Protein AF-0000000066974013 (afdb_homodimer)

Secondary structure (DSSP, 8-state):
-------------------------S-HHHHHHHHHHHHHHT---HHHHHHHHHHHHHHHHHHHHHHHHHHHHHHHHHHHHHHHHHHHHHHHHHHHHHHHHHHHHHHHHHHHHHHHHHHHHHHHHHHHHHHHHHT----------------------------/---------------------S---S-HHHHHHHHHHHHHHT---HHHHHHHHHHHHHHHHHHHHHHHHHHHHHHHHHHHHHHHHHHHHHHHHHHHHHHHHHHHHHHHHHHHHHHHHHHHHHHHHHHHHHHHHHT------------------------PPP-

Solvent-accessible surface area (backbone atoms only — not comparable to full-atom values): 19686 Å² total; per-residue (Å²): 144,82,84,74,72,73,71,72,76,71,78,74,75,68,68,77,74,68,71,62,69,74,74,59,59,76,49,75,48,52,52,50,52,52,49,52,50,51,49,62,63,67,71,56,57,70,67,54,42,52,51,50,44,54,53,50,42,54,53,47,50,55,50,40,51,51,44,53,52,47,50,52,53,52,50,52,51,48,52,52,46,52,51,52,48,52,52,50,52,49,52,51,50,51,54,49,49,54,48,50,52,50,44,52,44,39,50,53,42,49,52,53,40,51,50,51,53,49,52,51,53,54,51,56,55,56,55,60,59,52,58,62,62,66,66,61,64,73,72,78,79,77,79,78,76,78,77,77,73,77,79,75,80,75,78,75,78,78,82,83,90,84,137,142,83,83,77,71,75,73,70,75,74,76,76,70,70,77,81,72,68,73,63,67,76,75,59,60,75,48,75,48,52,50,50,52,52,51,50,50,51,48,62,63,69,71,57,57,71,66,56,41,52,51,50,43,53,52,50,41,55,53,47,51,53,49,39,51,52,46,53,52,48,51,51,51,52,49,52,53,48,53,52,48,51,52,52,48,52,52,51,52,48,52,51,50,50,53,51,50,53,48,48,51,51,44,52,44,38,51,54,40,48,52,52,41,51,52,52,54,49,52,50,53,54,52,56,55,55,56,60,59,52,58,64,59,65,67,59,63,72,74,76,79,77,78,78,74,76,76,78,72,76,80,77,71,85,70,84,66,85,74,83,81,74,134

Sequence (326 aa):
DDDDEDGVKRARGAASAAGGGDDEGPSAVQQLQSELAAAVAGGGDPQQVRQWVRRRTVEVEEQQVAHEVRAYHLERQRLKWERFRANKERDMERARLRNDRLRIDGRRMLLLLRQKDLDFDIAEANSSSVDHLTSSAPPPLAALQQQQQPLGSSPSTAGGHPNDDDDEDGVKRARGAASAAGGGDDEGPSAVQQLQSELAAAVAGGGDPQQVRQWVRRRTVEVEEQQVAHEVRAYHLERQRLKWERFRANKERDMERARLRNDRLRIDGRRMLLLLRQKDLDFDIAEANSSSVDHLTSSAPPPLAALQQQQQPLGSSPSTAGGHPN

Radius of gyration: 59.63 Å; Cα contacts (8 Å, |Δi|>4): 99; chains: 2; bounding box: 77×247×135 Å

Structure (mmCIF, N/CA/C/O backbone):
data_AF-0000000066974013-model_v1
#
loop_
_entity.id
_entity.type
_entity.pdbx_description
1 polymer 'Os01g0318400 protein'
#
loop_
_atom_site.group_PDB
_atom_site.id
_atom_site.type_symbol
_atom_site.label_atom_id
_atom_site.label_alt_id
_atom_site.label_comp_id
_atom_site.label_asym_id
_atom_site.label_entity_id
_atom_site.label_seq_id
_atom_site.pdbx_PDB_ins_code
_atom_site.Cartn_x
_atom_site.Cartn_y
_atom_site.Cartn_z
_atom_site.occupancy
_atom_site.B_iso_or_equiv
_atom_site.auth_seq_id
_atom_site.auth_comp_id
_atom_site.auth_asym_id
_atom_site.auth_atom_id
_atom_site.pdbx_PDB_model_num
ATOM 1 N N . ASP A 1 1 ? 5.121 -11.906 -31.438 1 25.92 1 ASP A N 1
ATOM 2 C CA . ASP A 1 1 ? 4.207 -11.289 -30.484 1 25.92 1 ASP A CA 1
ATOM 3 C C . ASP A 1 1 ? 4.965 -10.461 -29.453 1 25.92 1 ASP A C 1
ATOM 5 O O . ASP A 1 1 ? 5.656 -11.016 -28.594 1 25.92 1 ASP A O 1
ATOM 9 N N . ASP A 1 2 ? 5.562 -9.188 -29.766 1 30.84 2 ASP A N 1
ATOM 10 C CA . ASP A 1 2 ? 6.461 -8.047 -29.656 1 30.84 2 ASP A CA 1
ATOM 11 C C . ASP A 1 2 ? 6.109 -7.191 -28.438 1 30.84 2 ASP A C 1
ATOM 13 O O . ASP A 1 2 ? 4.945 -6.844 -28.234 1 30.84 2 ASP A O 1
ATOM 17 N N . ASP A 1 3 ? 6.898 -7.312 -27.344 1 31.69 3 ASP A N 1
ATOM 18 C CA . ASP A 1 3 ? 7.137 -6.734 -26.031 1 31.69 3 ASP A CA 1
ATOM 19 C C . ASP A 1 3 ? 7.098 -5.211 -26.078 1 31.69 3 ASP A C 1
ATOM 21 O O . ASP A 1 3 ? 8.133 -4.562 -26.234 1 31.69 3 ASP A O 1
ATOM 25 N N . ASP A 1 4 ? 6.176 -4.648 -26.875 1 32.91 4 ASP A N 1
ATOM 26 C CA . ASP A 1 4 ? 6.121 -3.191 -26.922 1 32.91 4 ASP A CA 1
ATOM 27 C C . ASP A 1 4 ? 5.801 -2.607 -25.547 1 32.91 4 ASP A C 1
ATOM 29 O O . ASP A 1 4 ? 4.641 -2.584 -25.141 1 32.91 4 ASP A O 1
ATOM 33 N N . GLU A 1 5 ? 6.605 -2.996 -24.562 1 34 5 GLU A N 1
ATOM 34 C CA . GLU A 1 5 ? 6.598 -2.352 -23.25 1 34 5 GLU A CA 1
ATOM 35 C C . GLU A 1 5 ? 6.59 -0.831 -23.391 1 34 5 GLU A C 1
ATOM 37 O O . GLU A 1 5 ? 7.57 -0.237 -23.844 1 34 5 GLU A O 1
ATOM 42 N N . ASP A 1 6 ? 5.52 -0.366 -23.953 1 34.34 6 ASP A N 1
ATOM 43 C CA . ASP A 1 6 ? 5.285 1.074 -23.906 1 34.34 6 ASP A CA 1
ATOM 44 C C . ASP A 1 6 ? 5.559 1.629 -22.516 1 34.34 6 ASP A C 1
ATOM 46 O O . ASP A 1 6 ? 4.945 1.189 -21.531 1 34.34 6 ASP A O 1
ATOM 50 N N . GLY A 1 7 ? 6.832 1.83 -22.234 1 33.53 7 GLY A N 1
ATOM 51 C CA . GLY A 1 7 ? 7.348 2.625 -21.125 1 33.53 7 GLY A CA 1
ATOM 52 C C . GLY A 1 7 ? 6.555 3.895 -20.875 1 33.53 7 GLY A C 1
ATOM 53 O O . GLY A 1 7 ? 6.68 4.863 -21.625 1 33.53 7 GLY A O 1
ATOM 54 N N . VAL A 1 8 ? 5.258 3.752 -20.672 1 36.41 8 VAL A N 1
ATOM 55 C CA . VAL A 1 8 ? 4.582 4.973 -20.234 1 36.41 8 VAL A CA 1
ATOM 56 C C . VAL A 1 8 ? 5.449 5.711 -19.219 1 36.41 8 VAL A C 1
ATOM 58 O O . VAL A 1 8 ? 6.051 5.09 -18.344 1 36.41 8 VAL A O 1
ATOM 61 N N . LYS A 1 9 ? 6.281 6.66 -19.75 1 36.72 9 LYS A N 1
ATOM 62 C CA . LYS A 1 9 ? 6.926 7.73 -18.984 1 36.72 9 LYS A CA 1
ATOM 63 C C . LYS A 1 9 ? 6 8.266 -17.891 1 36.72 9 LYS A C 1
ATOM 65 O O . LYS A 1 9 ? 4.949 8.836 -18.188 1 36.72 9 LYS A O 1
ATOM 70 N N . ARG A 1 10 ? 5.742 7.449 -16.922 1 35.81 10 ARG A N 1
ATOM 71 C CA . ARG A 1 10 ? 5.121 8.047 -15.742 1 35.81 10 ARG A CA 1
ATOM 72 C C . ARG A 1 10 ? 5.73 9.414 -15.438 1 35.81 10 ARG A C 1
ATOM 74 O O . ARG A 1 10 ? 6.941 9.602 -15.562 1 35.81 10 ARG A O 1
ATOM 81 N N . ALA A 1 11 ? 5.09 10.453 -15.68 1 34.25 11 ALA A N 1
ATOM 82 C CA . ALA A 1 11 ? 5.281 11.836 -15.242 1 34.25 11 ALA A CA 1
ATOM 83 C C . ALA A 1 11 ? 5.777 11.891 -13.797 1 34.25 11 ALA A C 1
ATOM 85 O O . ALA A 1 11 ? 5.195 11.258 -12.914 1 34.25 11 ALA A O 1
ATOM 86 N N . ARG A 1 12 ? 7.102 11.906 -13.57 1 36.53 12 ARG A N 1
ATOM 87 C CA . ARG A 1 12 ? 7.82 12.352 -12.383 1 36.53 12 ARG A CA 1
ATOM 88 C C . ARG A 1 12 ? 7.117 13.539 -11.727 1 36.53 12 ARG A C 1
ATOM 90 O O . ARG A 1 12 ? 7.254 14.672 -12.172 1 36.53 12 ARG A O 1
ATOM 97 N N . GLY A 1 13 ? 5.914 13.531 -11.578 1 33.78 13 GLY A N 1
ATOM 98 C CA . GLY A 1 13 ? 5.645 14.625 -10.656 1 33.78 13 GLY A CA 1
ATOM 99 C C . GLY A 1 13 ? 6.512 14.586 -9.414 1 33.78 13 GLY A C 1
ATOM 100 O O . GLY A 1 13 ? 6.27 13.789 -8.508 1 33.78 13 GLY A O 1
ATOM 101 N N . ALA A 1 14 ? 7.797 14.461 -9.555 1 33.56 14 ALA A N 1
ATOM 102 C CA . ALA A 1 14 ? 8.797 14.711 -8.523 1 33.56 14 ALA A CA 1
ATOM 103 C C . ALA A 1 14 ? 8.359 15.844 -7.594 1 33.56 14 ALA A C 1
ATOM 105 O O . ALA A 1 14 ? 8.359 17.016 -7.992 1 33.56 14 ALA A O 1
ATOM 106 N N . ALA A 1 15 ? 7.363 15.695 -6.887 1 35.5 15 ALA A N 1
ATOM 107 C CA . ALA A 1 15 ? 7.285 16.578 -5.723 1 35.5 15 ALA A CA 1
ATOM 108 C C . ALA A 1 15 ? 8.641 16.703 -5.035 1 35.5 15 ALA A C 1
ATOM 110 O O . ALA A 1 15 ? 9.414 15.734 -4.996 1 35.5 15 ALA A O 1
ATOM 111 N N . SER A 1 16 ? 9.297 17.797 -5.059 1 34.91 16 SER A N 1
ATOM 112 C CA . SER A 1 16 ? 10.438 18.297 -4.297 1 34.91 16 SER A CA 1
ATOM 113 C C . SER A 1 16 ? 10.5 17.656 -2.916 1 34.91 16 SER A C 1
ATOM 115 O O . SER A 1 16 ? 9.547 17.734 -2.145 1 34.91 16 SER A O 1
ATOM 117 N N . ALA A 1 17 ? 10.93 16.453 -2.818 1 38.41 17 ALA A N 1
ATOM 118 C CA . ALA A 1 17 ? 11.477 16.078 -1.515 1 38.41 17 ALA A CA 1
ATOM 119 C C . ALA A 1 17 ? 12.18 17.25 -0.857 1 38.41 17 ALA A C 1
ATOM 121 O O . ALA A 1 17 ? 13.352 17.531 -1.143 1 38.41 17 ALA A O 1
ATOM 122 N N . ALA A 1 18 ? 11.711 18.406 -0.75 1 37.5 18 ALA A N 1
ATOM 123 C CA . ALA A 1 18 ? 12.336 19.328 0.19 1 37.5 18 ALA A CA 1
ATOM 124 C C . ALA A 1 18 ? 12.828 18.594 1.434 1 37.5 18 ALA A C 1
ATOM 126 O O . ALA A 1 18 ? 12.031 18.094 2.229 1 37.5 18 ALA A O 1
ATOM 127 N N . GLY A 1 19 ? 13.602 17.578 1.259 1 42.56 19 GLY A N 1
ATOM 128 C CA . GLY A 1 19 ? 14.422 17.312 2.428 1 42.56 19 GLY A CA 1
ATOM 129 C C . GLY A 1 19 ? 14.711 18.562 3.244 1 42.56 19 GLY A C 1
ATOM 130 O O . GLY A 1 19 ? 15.742 19.203 3.051 1 42.56 19 GLY A O 1
ATOM 131 N N . GLY A 1 20 ? 13.914 19.438 3.281 1 38.94 20 GLY A N 1
ATOM 132 C CA . GLY A 1 20 ? 14.148 20.672 4.016 1 38.94 20 GLY A CA 1
ATOM 133 C C . GLY A 1 20 ? 14.844 20.453 5.344 1 38.94 20 GLY A C 1
ATOM 134 O O . GLY A 1 20 ? 14.359 19.703 6.191 1 38.94 20 GLY A O 1
ATOM 135 N N . GLY A 1 21 ? 16.125 20.094 5.395 1 42.16 21 GLY A N 1
ATOM 136 C CA . GLY A 1 21 ? 16.844 20.656 6.527 1 42.16 21 GLY A CA 1
ATOM 137 C C . GLY A 1 21 ? 16.125 21.859 7.137 1 42.16 21 GLY A C 1
ATOM 138 O O . GLY A 1 21 ? 15.672 22.75 6.418 1 42.16 21 GLY A O 1
ATOM 139 N N . ASP A 1 22 ? 15.375 21.75 8.109 1 43.88 22 ASP A N 1
ATOM 140 C CA . ASP A 1 22 ? 14.828 22.766 9.008 1 43.88 22 ASP A CA 1
ATOM 141 C C . ASP A 1 22 ? 15.805 23.922 9.188 1 43.88 22 ASP A C 1
ATOM 143 O O . ASP A 1 22 ? 16.562 23.953 10.148 1 43.88 22 ASP A O 1
ATOM 147 N N . ASP A 1 23 ? 16.656 24.031 8.422 1 48.28 23 ASP A N 1
ATOM 148 C CA . ASP A 1 23 ? 17.203 25.375 8.57 1 48.28 23 ASP A CA 1
ATOM 149 C C . ASP A 1 23 ? 16.078 26.406 8.688 1 48.28 23 ASP A C 1
ATOM 151 O O . ASP A 1 23 ? 15.727 27.062 7.703 1 48.28 23 ASP A O 1
ATOM 155 N N . GLU A 1 24 ? 14.938 25.922 9.133 1 53.75 24 GLU A N 1
ATOM 156 C CA . GLU A 1 24 ? 13.617 26.547 9.156 1 53.75 24 GLU A CA 1
ATOM 157 C C . GLU A 1 24 ? 13.695 27.984 9.688 1 53.75 24 GLU A C 1
ATOM 159 O O . GLU A 1 24 ? 14.258 28.219 10.758 1 53.75 24 GLU A O 1
ATOM 164 N N . GLY A 1 25 ? 14.039 28.875 8.867 1 59.84 25 GLY A N 1
ATOM 165 C CA . GLY A 1 25 ? 13.828 30.234 9.305 1 59.84 25 GLY A CA 1
ATOM 166 C C . GLY A 1 25 ? 12.984 30.344 10.562 1 59.84 25 GLY A C 1
ATOM 167 O O . GLY A 1 25 ? 12.578 29.328 11.125 1 59.84 25 GLY A O 1
ATOM 168 N N . PRO A 1 26 ? 12.977 31.516 11.141 1 69.25 26 PRO A N 1
ATOM 169 C CA . PRO A 1 26 ? 12.188 31.641 12.367 1 69.25 26 PRO A CA 1
ATOM 170 C C . PRO A 1 26 ? 10.812 30.984 12.25 1 69.25 26 PRO A C 1
ATOM 172 O O . PRO A 1 26 ? 10.211 30.984 11.172 1 69.25 26 PRO A O 1
ATOM 175 N N . SER A 1 27 ? 10.562 30.125 13.133 1 86.5 27 SER A N 1
ATOM 176 C CA . SER A 1 27 ? 9.227 29.531 13.219 1 86.5 27 SER A CA 1
ATOM 177 C C . SER A 1 27 ? 8.148 30.609 13.094 1 86.5 27 SER A C 1
ATOM 179 O O . SER A 1 27 ? 8.406 31.797 13.289 1 86.5 27 SER A O 1
ATOM 181 N N . ALA A 1 28 ? 7.09 30.25 12.445 1 91.38 28 ALA A N 1
ATOM 182 C CA . ALA A 1 28 ? 5.938 31.141 12.344 1 91.38 28 ALA A CA 1
ATOM 183 C C . ALA A 1 28 ? 5.672 31.844 13.672 1 91.38 28 ALA A C 1
ATOM 185 O O . ALA A 1 28 ? 5.312 33.031 13.695 1 91.38 28 ALA A O 1
ATOM 186 N N . VAL A 1 29 ? 6.027 31.219 14.758 1 94.75 29 VAL A N 1
ATOM 187 C CA . VAL A 1 29 ? 5.812 31.781 16.078 1 94.75 29 VAL A CA 1
ATOM 188 C C . VAL A 1 29 ? 6.836 32.875 16.344 1 94.75 29 VAL A C 1
ATOM 190 O O . VAL A 1 29 ? 6.492 33.969 16.859 1 94.75 29 VAL A O 1
ATOM 193 N N . GLN A 1 30 ? 8.039 32.656 15.953 1 94.44 30 GLN A N 1
ATOM 194 C CA . GLN A 1 30 ? 9.078 33.656 16.125 1 94.44 30 GLN A CA 1
ATOM 195 C C . GLN A 1 30 ? 8.789 34.906 15.297 1 94.44 30 GLN A C 1
ATOM 197 O O . GLN A 1 30 ? 9.016 36.031 15.758 1 94.44 30 GLN A O 1
ATOM 202 N N . GLN A 1 31 ? 8.336 34.688 14.164 1 94.69 31 GLN A N 1
ATOM 203 C CA . GLN A 1 31 ? 7.969 35.812 13.297 1 94.69 31 GLN A CA 1
ATOM 204 C C . GLN A 1 31 ? 6.848 36.656 13.93 1 94.69 31 GLN A C 1
ATOM 206 O O . GLN A 1 31 ? 6.906 37.875 13.922 1 94.69 31 GLN A O 1
ATOM 211 N N . LEU A 1 32 ? 5.848 36 14.5 1 96.56 32 LEU A N 1
ATOM 212 C CA . LEU A 1 32 ? 4.754 36.688 15.156 1 96.56 32 LEU A CA 1
ATOM 213 C C . LEU A 1 32 ? 5.258 37.5 16.359 1 96.56 32 LEU A C 1
ATOM 215 O O . LEU A 1 32 ? 4.848 38.625 16.562 1 96.56 32 LEU A O 1
ATOM 219 N N . GLN A 1 33 ? 6.16 36.906 17.047 1 94.75 33 GLN A N 1
ATOM 220 C CA . GLN A 1 33 ? 6.711 37.594 18.203 1 94.75 33 GLN A CA 1
ATOM 221 C C . G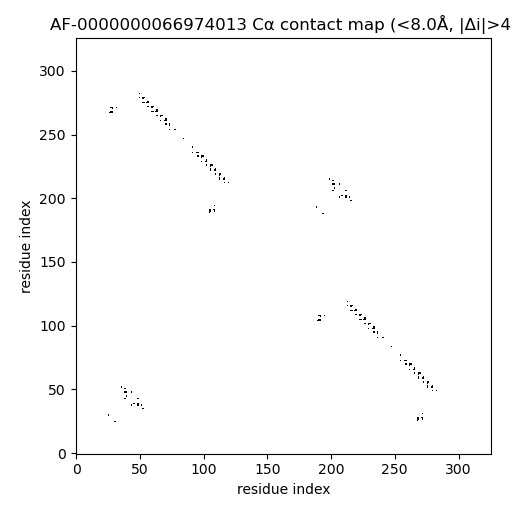LN A 1 33 ? 7.457 38.875 17.781 1 94.75 33 GLN A C 1
ATOM 223 O O . 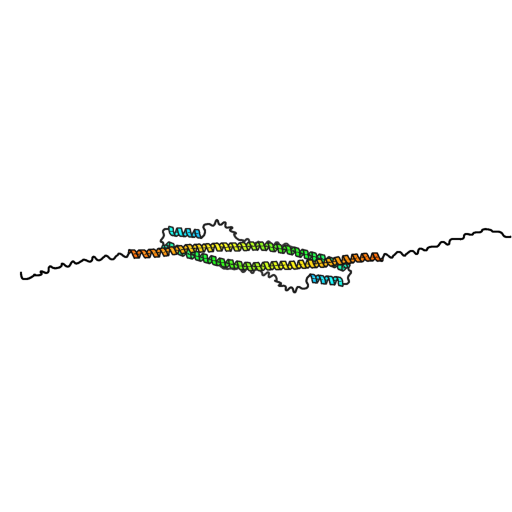GLN A 1 33 ? 7.344 39.906 18.438 1 94.75 33 GLN A O 1
ATOM 228 N N . SER A 1 34 ? 8.125 38.781 16.688 1 94.75 34 SER A N 1
ATOM 229 C CA . SER A 1 34 ? 8.852 39.938 16.172 1 94.75 34 SER A CA 1
ATOM 230 C C . SER A 1 34 ? 7.891 41.031 15.695 1 94.75 34 SER A C 1
ATOM 232 O O . SER A 1 34 ? 8.125 42.219 15.93 1 94.75 34 SER A O 1
ATOM 234 N N . GLU A 1 35 ? 6.84 40.594 15.102 1 93.62 35 GLU A N 1
ATOM 235 C CA . GLU A 1 35 ? 5.828 41.562 14.641 1 93.62 35 GLU A CA 1
ATOM 236 C C . GLU A 1 35 ? 5.152 42.25 15.812 1 93.62 35 GLU A C 1
ATOM 238 O O . GLU A 1 35 ? 4.902 43.469 15.758 1 93.62 35 GLU A O 1
ATOM 243 N N . LEU A 1 36 ? 4.859 41.469 16.828 1 93.19 36 LEU A N 1
ATOM 244 C CA . LEU A 1 36 ? 4.246 42.031 18.031 1 93.19 36 LEU A CA 1
ATOM 245 C C . LEU A 1 36 ? 5.172 43.031 18.688 1 93.19 36 LEU A C 1
ATOM 247 O O . LEU A 1 36 ? 4.734 44.125 19.078 1 93.19 36 LEU A O 1
ATOM 251 N N . ALA A 1 37 ? 6.461 42.719 18.734 1 92.12 37 ALA A N 1
ATOM 252 C CA . ALA A 1 37 ? 7.449 43.625 19.328 1 92.12 37 ALA A CA 1
ATOM 253 C C . ALA A 1 37 ? 7.547 44.938 18.531 1 92.12 37 ALA A C 1
ATOM 255 O O . ALA A 1 37 ? 7.641 46 19.125 1 92.12 37 ALA A O 1
ATOM 256 N N . ALA A 1 38 ? 7.422 44.812 17.219 1 92.25 38 ALA A N 1
ATOM 257 C CA . ALA A 1 38 ? 7.484 45.969 16.359 1 92.25 38 ALA A CA 1
ATOM 258 C C . ALA A 1 38 ? 6.234 46.844 16.516 1 92.25 38 ALA A C 1
ATOM 260 O O . ALA A 1 38 ? 6.316 48.062 16.484 1 92.25 38 ALA A O 1
ATOM 261 N N . ALA A 1 39 ? 5.082 46.188 16.75 1 89.44 39 ALA A N 1
ATOM 262 C CA . ALA A 1 39 ? 3.828 46.906 16.938 1 89.44 39 ALA A CA 1
ATOM 263 C C . ALA A 1 39 ? 3.828 47.719 18.234 1 89.44 39 ALA A C 1
ATOM 265 O O . ALA A 1 39 ? 3.312 48.812 18.297 1 89.44 39 ALA A O 1
ATOM 266 N N . VAL A 1 40 ? 4.492 47.125 19.219 1 85.81 40 VAL A N 1
ATOM 267 C CA . VAL A 1 40 ? 4.535 47.75 20.531 1 85.81 40 VAL A CA 1
ATOM 268 C C . VAL A 1 40 ? 5.574 48.844 20.547 1 85.81 40 VAL A C 1
ATOM 270 O O . VAL A 1 40 ? 5.344 49.906 21.141 1 85.81 40 VAL A O 1
ATOM 273 N N . ALA A 1 41 ? 6.684 48.625 19.844 1 84.75 41 ALA A N 1
ATOM 274 C CA . ALA A 1 41 ? 7.785 49.594 19.859 1 84.75 41 ALA A CA 1
ATOM 275 C C . ALA A 1 41 ? 7.434 50.844 19.062 1 84.75 41 ALA A C 1
ATOM 277 O O . ALA A 1 41 ? 7.977 51.938 19.328 1 84.75 41 ALA A O 1
ATOM 278 N N . GLY A 1 42 ? 6.781 50.812 18.078 1 74.19 42 GLY A N 1
ATOM 279 C CA . GLY A 1 42 ? 6.492 51.938 17.219 1 74.19 42 GLY A CA 1
ATOM 280 C C . GLY A 1 42 ? 5.73 53.062 17.922 1 74.19 42 GLY A C 1
ATOM 281 O O . GLY A 1 42 ? 5.441 54.094 17.328 1 74.19 42 GLY A O 1
ATOM 282 N N . GLY A 1 43 ? 5.703 53.188 19.266 1 64.94 43 GLY A N 1
ATOM 283 C CA . GLY A 1 43 ? 5.199 54.281 20.047 1 64.94 43 GLY A CA 1
ATOM 284 C C . GLY A 1 43 ? 3.721 54.562 19.828 1 64.94 43 GLY A C 1
ATOM 285 O O . GLY A 1 43 ? 3.24 55.656 20.062 1 64.94 43 GLY A O 1
ATOM 286 N N . GLY A 1 44 ? 3.148 53.688 19.141 1 66.06 44 GLY A N 1
ATOM 287 C CA . GLY A 1 44 ? 1.793 54.062 18.797 1 66.06 44 GLY A CA 1
ATOM 288 C C . GLY A 1 44 ? 0.816 53.938 19.938 1 66.06 44 GLY A C 1
ATOM 289 O O . GLY A 1 44 ? 1.176 53.469 21.016 1 66.06 44 GLY A O 1
ATOM 290 N N . ASP A 1 45 ? -0.303 54.5 19.875 1 81.19 45 ASP A N 1
ATOM 291 C CA . ASP A 1 45 ? -1.486 54.438 20.719 1 81.19 45 ASP A CA 1
ATOM 292 C C . ASP A 1 45 ? -1.827 53 21.078 1 81.19 45 ASP A C 1
ATOM 294 O O . ASP A 1 45 ? -1.844 52.125 20.219 1 81.19 45 ASP A O 1
ATOM 298 N N . PRO A 1 46 ? -1.834 52.656 22.422 1 84.12 46 PRO A N 1
ATOM 299 C CA . PRO A 1 46 ? -2.205 51.312 22.859 1 84.12 46 PRO A CA 1
ATOM 300 C C . PRO A 1 46 ? -3.42 50.75 22.125 1 84.12 46 PRO A C 1
ATOM 302 O O . PRO A 1 46 ? -3.535 49.531 21.922 1 84.12 46 PRO A O 1
ATOM 305 N N . GLN A 1 47 ? -4.254 51.656 21.75 1 88.06 47 GLN A N 1
ATOM 306 C CA . GLN A 1 47 ? -5.461 51.219 21.062 1 88.06 47 GLN A CA 1
ATOM 307 C C . GLN A 1 47 ? -5.129 50.688 19.672 1 88.06 47 GLN A C 1
ATOM 309 O O . GLN A 1 47 ? -5.766 49.75 19.188 1 88.06 47 GLN A O 1
ATOM 314 N N . GLN A 1 48 ? -4.062 51.219 19.109 1 90.75 48 GLN A N 1
ATOM 315 C CA . GLN A 1 48 ? -3.646 50.781 17.781 1 90.75 48 GLN A CA 1
ATOM 316 C C . GLN A 1 48 ? -3.027 49.375 17.828 1 90.75 48 GLN A C 1
ATOM 318 O O . GLN A 1 48 ? -3.262 48.562 16.953 1 90.75 48 GLN A O 1
ATOM 323 N N . VAL A 1 49 ? -2.23 49.125 18.906 1 92.56 49 VAL A N 1
ATOM 324 C CA . VAL A 1 49 ? -1.6 47.812 19.062 1 92.56 49 VAL A CA 1
ATOM 325 C C . VAL A 1 49 ? -2.666 46.75 19.312 1 92.56 49 VAL A C 1
ATOM 327 O O . VAL A 1 49 ? -2.592 45.656 18.766 1 92.56 49 VAL A O 1
ATOM 330 N N . ARG A 1 50 ? -3.66 47.156 20.125 1 93.25 50 ARG A N 1
ATOM 331 C CA . ARG A 1 50 ? -4.75 46.219 20.406 1 93.25 50 ARG A CA 1
ATOM 332 C C . ARG A 1 50 ? -5.504 45.844 19.125 1 93.25 50 ARG A C 1
ATOM 334 O O . ARG A 1 50 ? -5.863 44.688 18.922 1 93.25 50 ARG A O 1
ATOM 341 N N . GLN A 1 51 ? -5.762 46.906 18.297 1 93 51 GLN A N 1
ATOM 342 C CA . GLN A 1 51 ? -6.438 46.656 17.031 1 93 51 GLN A CA 1
ATOM 343 C C . GLN A 1 51 ? -5.617 45.719 16.141 1 93 51 GLN A C 1
ATOM 345 O O . GLN A 1 51 ? -6.168 44.844 15.477 1 93 51 GLN A O 1
ATOM 350 N N . TRP A 1 52 ? -4.285 45.875 16.062 1 95.25 52 TRP A N 1
ATOM 351 C CA . TRP A 1 52 ? -3.396 45 15.297 1 95.25 52 TRP A CA 1
ATOM 352 C C . TRP A 1 52 ? -3.469 43.562 15.812 1 95.25 52 TRP A C 1
ATOM 354 O O . TRP A 1 52 ? -3.57 42.625 15.023 1 95.25 52 TRP A O 1
ATOM 364 N N . VAL A 1 53 ? -3.51 43.375 17.188 1 96.38 53 VAL A N 1
ATOM 365 C CA . VAL A 1 53 ? -3.564 42.062 17.797 1 96.38 53 VAL A CA 1
ATOM 366 C C . VAL A 1 53 ? -4.855 41.344 17.391 1 96.38 53 VAL A C 1
ATOM 368 O O . VAL A 1 53 ? -4.84 40.188 17.016 1 96.38 53 VAL A O 1
ATOM 371 N N . ARG A 1 54 ? -5.918 42.094 17.406 1 96.44 54 ARG A N 1
ATOM 372 C CA . ARG A 1 54 ? -7.207 41.469 17.094 1 96.44 54 ARG A CA 1
ATOM 373 C C . ARG A 1 54 ? -7.273 41.094 15.609 1 96.44 54 ARG A C 1
ATOM 375 O O . ARG A 1 54 ? -7.805 40.031 15.258 1 96.44 54 ARG A O 1
ATOM 382 N N . ARG A 1 55 ? -6.719 41.969 14.773 1 96.75 55 ARG A N 1
ATOM 383 C CA . ARG A 1 55 ? -6.684 41.656 13.352 1 96.75 55 ARG A CA 1
ATOM 384 C C . ARG A 1 55 ? -5.816 40.438 13.07 1 96.75 55 ARG A C 1
ATOM 386 O O . ARG A 1 55 ? -6.203 39.562 12.297 1 96.75 55 ARG A O 1
ATOM 393 N N . ARG A 1 56 ? -4.668 40.406 13.703 1 97.25 56 ARG A N 1
ATOM 394 C CA . ARG A 1 56 ? -3.754 39.281 13.523 1 97.25 56 ARG A CA 1
ATOM 395 C C . ARG A 1 56 ? -4.371 37.969 14.031 1 97.25 56 ARG A C 1
ATOM 397 O O . ARG A 1 56 ? -4.16 36.906 13.445 1 97.25 56 ARG A O 1
ATOM 404 N N . THR A 1 57 ? -5.156 38.062 15.148 1 98.19 57 THR A N 1
ATOM 405 C CA . THR A 1 57 ? -5.828 36.875 15.695 1 98.19 57 THR A CA 1
ATOM 406 C C . THR A 1 57 ? -6.785 36.281 14.672 1 98.19 57 THR A C 1
ATOM 408 O O . THR A 1 57 ? -6.805 35.062 14.469 1 98.19 57 THR A O 1
ATOM 411 N N . VAL A 1 58 ? -7.566 37.156 14.031 1 98.19 58 VAL A N 1
ATOM 412 C CA . VAL A 1 58 ? -8.531 36.688 13.039 1 98.19 58 VAL A CA 1
ATOM 413 C C . VAL A 1 58 ? -7.797 36 11.883 1 98.19 58 VAL A C 1
ATOM 415 O O . VAL A 1 58 ? -8.219 34.969 11.406 1 98.19 58 VAL A O 1
ATOM 418 N N . GLU A 1 59 ? -6.633 36.562 11.445 1 97.62 59 GLU A N 1
ATOM 419 C CA . GLU A 1 59 ? -5.848 36.031 10.344 1 97.62 59 GLU A CA 1
ATOM 420 C C . GLU A 1 59 ? -5.293 34.656 10.695 1 97.62 59 GLU A C 1
ATOM 422 O O . GLU A 1 59 ? -5.359 33.719 9.891 1 97.62 59 GLU A O 1
ATOM 427 N N . VAL A 1 60 ? -4.812 34.531 11.906 1 98.19 60 VAL A N 1
ATOM 428 C CA . VAL A 1 60 ? -4.242 33.25 12.344 1 98.19 60 VAL A CA 1
ATOM 429 C C . VAL A 1 60 ? -5.352 32.219 12.508 1 98.19 60 VAL A C 1
ATOM 431 O O . VAL A 1 60 ? -5.168 31.047 12.188 1 98.19 60 VAL A O 1
ATOM 434 N N . GLU A 1 61 ? -6.512 32.625 13.023 1 98.31 61 GLU A N 1
ATOM 435 C CA . GLU A 1 61 ? -7.652 31.734 13.125 1 98.31 61 GLU A CA 1
ATOM 436 C C . GLU A 1 61 ? -8.07 31.203 11.758 1 98.31 61 GLU A C 1
ATOM 438 O O . GLU A 1 61 ? -8.375 30.031 11.602 1 98.31 61 GLU A O 1
ATOM 443 N N . GLU A 1 62 ? -8.117 32.125 10.766 1 98.44 62 GLU A N 1
ATOM 444 C CA . GLU A 1 62 ? -8.445 31.703 9.406 1 98.44 62 GLU A CA 1
ATOM 445 C C . GLU A 1 62 ? -7.457 30.672 8.883 1 98.44 62 GLU A C 1
ATOM 447 O O . GLU A 1 62 ? -7.852 29.672 8.258 1 98.44 62 GLU A O 1
ATOM 452 N N . GLN A 1 63 ? -6.176 30.844 9.156 1 97.56 63 GLN A N 1
ATOM 453 C CA . GLN A 1 63 ? -5.148 29.891 8.75 1 97.56 63 GLN A CA 1
ATOM 454 C C . GLN A 1 63 ? -5.328 28.562 9.453 1 97.56 63 GLN A C 1
ATOM 456 O O . GLN A 1 63 ? -5.172 27.5 8.844 1 97.56 63 GLN A O 1
ATOM 461 N N . GLN A 1 64 ? -5.641 28.703 10.734 1 97.81 64 GLN A N 1
ATOM 462 C CA . GLN A 1 64 ? -5.855 27.484 11.508 1 97.81 64 GLN A CA 1
ATOM 463 C C . GLN A 1 64 ? -6.988 26.641 10.914 1 97.81 64 GLN A C 1
ATOM 465 O O . GLN A 1 64 ? -6.875 25.422 10.805 1 97.81 64 GLN A O 1
ATOM 470 N N . VAL A 1 65 ? -8.086 27.25 10.516 1 98.38 65 VAL A N 1
ATOM 471 C CA . VAL A 1 65 ? -9.211 26.547 9.898 1 98.38 65 VAL A CA 1
ATOM 472 C C . VAL A 1 65 ? -8.766 25.922 8.578 1 98.38 65 VAL A C 1
ATOM 474 O O . VAL A 1 65 ? -9.133 24.781 8.266 1 98.38 65 VAL A O 1
ATOM 477 N N . ALA A 1 66 ? -7.914 26.641 7.812 1 98.44 66 ALA A N 1
ATOM 478 C CA . ALA A 1 66 ? -7.398 26.109 6.551 1 98.44 66 ALA A CA 1
ATOM 479 C C . ALA A 1 66 ? -6.578 24.844 6.777 1 98.44 66 ALA A C 1
ATOM 481 O O . ALA A 1 66 ? -6.707 23.875 6.031 1 98.44 66 ALA A O 1
ATOM 482 N N . HIS A 1 67 ? -5.801 24.859 7.848 1 98.31 67 HIS A N 1
ATOM 483 C CA . HIS A 1 67 ? -5.008 23.672 8.156 1 98.31 67 HIS A CA 1
ATOM 484 C C . HIS A 1 67 ? -5.895 22.516 8.609 1 98.31 67 HIS A C 1
ATOM 486 O O . HIS A 1 67 ? -5.594 21.344 8.328 1 98.31 67 HIS A O 1
ATOM 492 N N . GLU A 1 68 ? -6.941 22.812 9.344 1 97.69 68 GLU A N 1
ATOM 493 C CA . GLU A 1 68 ? -7.871 21.766 9.758 1 97.69 68 GLU A CA 1
ATOM 494 C C . GLU A 1 68 ? -8.57 21.141 8.547 1 97.69 68 GLU A C 1
ATOM 496 O O . GLU A 1 68 ? -8.758 19.922 8.492 1 97.69 68 GLU A O 1
ATOM 501 N N . VAL A 1 69 ? -8.961 21.984 7.602 1 98.56 69 VAL A N 1
ATOM 502 C CA . VAL A 1 69 ? -9.562 21.484 6.367 1 98.56 69 VAL A CA 1
ATOM 503 C C . VAL A 1 69 ? -8.57 20.609 5.617 1 98.56 69 VAL A C 1
ATOM 505 O O . VAL A 1 69 ? -8.93 19.547 5.113 1 98.56 69 VAL A O 1
ATOM 508 N N . ARG A 1 70 ? -7.352 21.062 5.602 1 98.5 70 ARG A N 1
ATOM 509 C CA . ARG A 1 70 ? -6.305 20.281 4.949 1 98.5 70 ARG A CA 1
ATOM 510 C C . ARG A 1 70 ? -6.117 18.938 5.641 1 98.5 70 ARG A C 1
ATOM 512 O O . ARG A 1 70 ? -5.91 17.906 4.98 1 98.5 70 ARG A O 1
ATOM 519 N N . ALA A 1 71 ? -6.188 18.906 6.949 1 98.5 71 ALA A N 1
ATOM 520 C CA . ALA A 1 71 ? -6.074 17.656 7.695 1 98.5 71 ALA A CA 1
ATOM 521 C C . ALA A 1 71 ? -7.152 16.672 7.273 1 98.5 71 ALA A C 1
ATOM 523 O O . ALA A 1 71 ? -6.879 15.484 7.094 1 98.5 71 ALA A O 1
ATOM 524 N N . TYR A 1 72 ? -8.344 17.203 7.082 1 98.25 72 TYR A N 1
ATOM 525 C CA . TYR A 1 72 ? -9.445 16.344 6.652 1 98.25 72 TYR A CA 1
ATOM 526 C C . TYR A 1 72 ? -9.203 15.812 5.25 1 98.25 72 TYR A C 1
ATOM 528 O O . TYR A 1 72 ? -9.461 14.641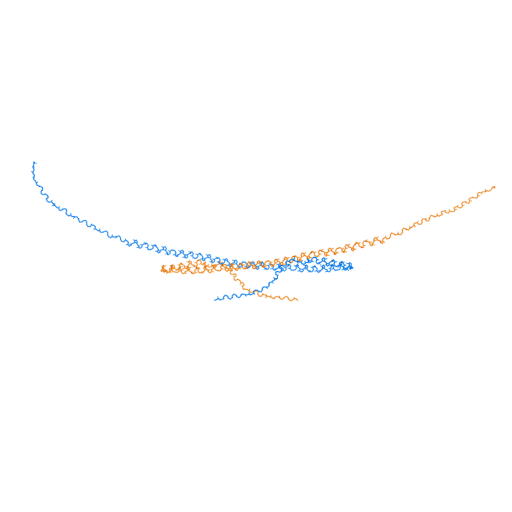 4.973 1 98.25 72 TYR A O 1
ATOM 536 N N . HIS A 1 73 ? -8.695 16.656 4.406 1 98.44 73 HIS A N 1
ATOM 537 C CA . HIS A 1 73 ? -8.398 16.234 3.043 1 98.44 73 HIS A CA 1
ATOM 538 C C . HIS A 1 73 ? -7.336 15.141 3.025 1 98.44 73 HIS A C 1
ATOM 540 O O . HIS A 1 73 ? -7.484 14.141 2.326 1 98.44 73 HIS A O 1
ATOM 546 N N . LEU A 1 74 ? -6.367 15.273 3.799 1 98.5 74 LEU A N 1
ATOM 547 C CA . LEU A 1 74 ? -5.293 14.289 3.871 1 98.5 74 LEU A CA 1
ATOM 548 C C . LEU A 1 74 ? -5.816 12.961 4.402 1 98.5 74 LEU A C 1
ATOM 550 O O . LEU A 1 74 ? -5.414 11.898 3.928 1 98.5 74 LEU A O 1
ATOM 554 N N . GLU A 1 75 ? -6.68 13.078 5.395 1 97.75 75 GLU A N 1
ATOM 555 C CA . GLU A 1 75 ? -7.266 11.859 5.945 1 97.75 75 GLU A CA 1
ATOM 556 C C . GLU A 1 75 ? -8.117 11.141 4.906 1 97.75 75 GLU A C 1
ATOM 558 O O . GLU A 1 75 ? -8.094 9.906 4.812 1 97.75 75 GLU A O 1
ATOM 563 N N . ARG A 1 76 ? -8.844 11.891 4.176 1 98.19 76 ARG A N 1
ATOM 564 C CA . ARG A 1 76 ? -9.641 11.305 3.111 1 98.19 76 ARG A CA 1
ATOM 565 C C . ARG A 1 76 ? -8.758 10.609 2.078 1 98.19 76 ARG A C 1
ATOM 567 O O . ARG A 1 76 ? -9.078 9.508 1.621 1 98.19 76 ARG A O 1
ATOM 574 N N . GLN A 1 77 ? -7.676 11.219 1.702 1 97.75 77 GLN A N 1
ATOM 575 C CA . GLN A 1 77 ? -6.715 10.625 0.778 1 97.75 77 GLN A CA 1
ATOM 576 C C . GLN A 1 77 ? -6.125 9.344 1.35 1 97.75 77 GLN A C 1
ATOM 578 O O . GLN A 1 77 ? -5.961 8.352 0.63 1 97.75 77 GLN A O 1
ATOM 583 N N . ARG A 1 78 ? -5.867 9.398 2.607 1 98.31 78 ARG A N 1
ATOM 584 C CA . ARG A 1 78 ? -5.316 8.227 3.273 1 98.31 78 ARG A CA 1
ATOM 585 C C . ARG A 1 78 ? -6.301 7.059 3.236 1 98.31 78 ARG A C 1
ATOM 587 O O . ARG A 1 78 ? -5.91 5.918 2.979 1 98.31 78 ARG A O 1
ATOM 594 N N . LEU A 1 79 ? -7.531 7.332 3.514 1 98.19 79 LEU A N 1
ATOM 595 C CA . LEU A 1 79 ? -8.547 6.285 3.525 1 98.19 79 LEU A CA 1
ATOM 596 C C . LEU A 1 79 ? -8.734 5.691 2.133 1 98.19 79 LEU A C 1
ATOM 598 O O . LEU A 1 79 ? -8.875 4.477 1.986 1 98.19 79 LEU A O 1
ATOM 602 N N . LYS A 1 80 ? -8.742 6.535 1.174 1 98.38 80 LYS A N 1
ATOM 603 C CA . LYS A 1 80 ? -8.828 6.059 -0.203 1 98.38 80 LYS A CA 1
ATOM 604 C C . LYS A 1 80 ? -7.641 5.168 -0.553 1 98.38 80 LYS A C 1
ATOM 606 O O . LYS A 1 80 ? -7.805 4.129 -1.198 1 98.38 80 LYS A O 1
ATOM 611 N N . TRP A 1 81 ? -6.523 5.672 -0.153 1 98.25 81 TRP A N 1
ATOM 612 C CA . TRP A 1 81 ? -5.293 4.922 -0.388 1 98.25 81 TRP A CA 1
ATOM 613 C C . TRP A 1 81 ? -5.348 3.559 0.293 1 98.25 81 TRP A C 1
ATOM 615 O O . TRP A 1 81 ? -4.969 2.545 -0.299 1 98.25 81 TRP A O 1
ATOM 625 N N . GLU A 1 82 ? -5.812 3.438 1.485 1 98.06 82 GLU A N 1
ATOM 626 C CA . GLU A 1 82 ? -5.914 2.182 2.223 1 98.06 82 GLU A CA 1
ATOM 627 C C . GLU A 1 82 ? -6.812 1.185 1.495 1 98.06 82 GLU A C 1
ATOM 629 O O . GLU A 1 82 ? -6.496 -0.006 1.427 1 98.06 82 GLU A O 1
ATOM 634 N N . ARG A 1 83 ? -7.875 1.694 1.009 1 98.06 83 ARG A N 1
ATOM 635 C CA . ARG A 1 83 ? -8.773 0.834 0.249 1 98.06 83 ARG A CA 1
ATOM 636 C C . ARG A 1 83 ? -8.109 0.33 -1.025 1 98.06 83 ARG A C 1
ATOM 638 O O . ARG A 1 83 ? -8.172 -0.862 -1.334 1 98.06 83 ARG A O 1
ATOM 645 N N . PHE A 1 84 ? -7.527 1.247 -1.771 1 97.94 84 PHE A N 1
ATOM 646 C CA . PHE A 1 84 ? -6.816 0.887 -2.992 1 97.94 84 PHE A CA 1
ATOM 647 C C . PHE A 1 84 ? -5.734 -0.144 -2.703 1 97.94 84 PHE A C 1
ATOM 649 O O . PHE A 1 84 ? -5.645 -1.167 -3.385 1 97.94 84 PHE A O 1
ATOM 656 N N . ARG A 1 85 ? -4.988 0.134 -1.663 1 98.44 85 ARG A N 1
ATOM 657 C CA . ARG A 1 85 ? -3.902 -0.759 -1.275 1 98.44 85 ARG A CA 1
ATOM 658 C C . ARG A 1 85 ? -4.43 -2.15 -0.939 1 98.44 85 ARG A C 1
ATOM 660 O O . ARG A 1 85 ? -3.883 -3.154 -1.398 1 98.44 85 ARG A O 1
ATOM 667 N N . ALA A 1 86 ? -5.383 -2.246 -0.153 1 98.19 86 ALA A N 1
ATOM 668 C CA . ALA A 1 86 ? -5.961 -3.525 0.251 1 98.19 86 ALA A CA 1
ATOM 669 C C . ALA A 1 86 ? -6.438 -4.32 -0.961 1 98.19 86 ALA A C 1
ATOM 671 O O . ALA A 1 86 ? -6.16 -5.516 -1.074 1 98.19 86 ALA A O 1
ATOM 672 N N . ASN A 1 87 ? -7.141 -3.604 -1.832 1 98 87 ASN A N 1
ATOM 673 C CA . ASN A 1 87 ? -7.629 -4.262 -3.039 1 98 87 ASN A CA 1
ATOM 674 C C . ASN A 1 87 ? -6.48 -4.758 -3.912 1 98 87 ASN A C 1
ATOM 676 O O . ASN A 1 87 ? -6.516 -5.883 -4.41 1 98 87 ASN A O 1
ATOM 680 N N . LYS A 1 88 ? -5.531 -3.973 -4.02 1 98.06 88 LYS A N 1
ATOM 681 C CA . LYS A 1 88 ? -4.375 -4.316 -4.836 1 98.06 88 LYS A CA 1
ATOM 682 C C . LYS A 1 88 ? -3.629 -5.516 -4.262 1 98.06 88 LYS A C 1
ATOM 684 O O . LYS A 1 88 ? -3.268 -6.438 -4.996 1 98.06 88 LYS A O 1
ATOM 689 N N . GLU A 1 89 ? -3.42 -5.516 -3.004 1 97.5 89 GLU A N 1
ATOM 690 C CA . GLU A 1 89 ? -2.732 -6.617 -2.338 1 97.5 89 GLU A CA 1
ATOM 691 C C . GLU A 1 89 ? -3.547 -7.906 -2.416 1 97.5 89 GLU A C 1
ATOM 693 O O . GLU A 1 89 ? -2.992 -8.984 -2.639 1 97.5 89 GLU A O 1
ATOM 698 N N . ARG A 1 90 ? -4.793 -7.766 -2.295 1 98 90 ARG A N 1
ATOM 699 C CA . ARG A 1 90 ? -5.668 -8.922 -2.439 1 98 90 ARG A CA 1
ATOM 700 C C . ARG A 1 90 ? -5.582 -9.5 -3.848 1 98 90 ARG A C 1
ATOM 702 O O . ARG A 1 90 ? -5.512 -10.719 -4.02 1 98 90 ARG A O 1
ATOM 709 N N . ASP A 1 91 ? -5.594 -8.625 -4.793 1 97.81 91 ASP A N 1
ATOM 710 C CA . ASP A 1 91 ? -5.496 -9.055 -6.184 1 97.81 91 ASP A CA 1
ATOM 711 C C . ASP A 1 91 ? -4.176 -9.773 -6.445 1 97.81 91 ASP A C 1
ATOM 713 O O . ASP A 1 91 ? -4.148 -10.805 -7.121 1 97.81 91 ASP A O 1
ATOM 717 N N . MET A 1 92 ? -3.139 -9.297 -5.91 1 97.12 92 MET A N 1
ATOM 718 C CA . MET A 1 92 ? -1.821 -9.891 -6.109 1 97.12 92 MET A CA 1
ATOM 719 C C . MET A 1 92 ? -1.732 -11.25 -5.422 1 97.12 92 MET A C 1
ATOM 721 O O . MET A 1 92 ? -1.182 -12.203 -5.98 1 97.12 92 MET A O 1
ATOM 725 N N . GLU A 1 93 ? -2.301 -11.266 -4.223 1 97.5 93 GLU A N 1
ATOM 726 C CA . GLU A 1 93 ? -2.301 -12.523 -3.486 1 97.5 93 GLU A CA 1
ATOM 727 C C . GLU A 1 93 ? -3.125 -13.586 -4.207 1 97.5 93 GLU A C 1
ATOM 729 O O . GLU A 1 93 ? -2.723 -14.75 -4.281 1 97.5 93 GLU A O 1
ATOM 734 N N . ARG A 1 94 ? -4.219 -13.172 -4.727 1 98.19 94 ARG A N 1
ATOM 735 C CA . ARG A 1 94 ? -5.066 -14.094 -5.484 1 98.19 94 ARG A CA 1
ATOM 736 C C . ARG A 1 94 ? -4.32 -14.656 -6.688 1 98.19 94 ARG A C 1
ATOM 738 O O . ARG A 1 94 ? -4.383 -15.859 -6.957 1 98.19 94 ARG A O 1
ATOM 745 N N . ALA A 1 95 ? -3.666 -13.82 -7.383 1 98.25 95 ALA A N 1
ATOM 746 C CA . ALA A 1 95 ? -2.9 -14.266 -8.547 1 98.25 95 ALA A CA 1
ATOM 747 C C . ALA A 1 95 ? -1.794 -15.234 -8.141 1 98.25 95 ALA A C 1
ATOM 749 O O . ALA A 1 95 ? -1.567 -16.25 -8.812 1 98.25 95 ALA A O 1
ATOM 750 N N . ARG A 1 96 ? -1.142 -14.891 -7.027 1 98.44 96 ARG A N 1
ATOM 751 C CA . ARG A 1 96 ? -0.076 -15.758 -6.527 1 98.44 96 ARG A CA 1
ATOM 752 C C . ARG A 1 96 ? -0.619 -17.125 -6.141 1 98.44 96 ARG A C 1
ATOM 754 O O . ARG A 1 96 ? -0.054 -18.156 -6.523 1 98.44 96 ARG A O 1
ATOM 761 N N . LEU A 1 97 ? -1.668 -17.156 -5.461 1 98.12 97 LEU A N 1
ATOM 762 C CA . LEU A 1 97 ? -2.254 -18.406 -4.996 1 98.12 97 LEU A CA 1
ATOM 763 C C . LEU A 1 97 ? -2.746 -19.25 -6.168 1 98.12 97 LEU A C 1
ATOM 765 O O . LEU A 1 97 ? -2.602 -20.469 -6.16 1 98.12 97 LEU A O 1
ATOM 769 N N . ARG A 1 98 ? -3.367 -18.609 -7.117 1 97.19 98 ARG A N 1
ATOM 770 C CA . ARG A 1 98 ? -3.801 -19.328 -8.312 1 97.19 98 ARG A CA 1
ATOM 771 C C . ARG A 1 98 ? -2.617 -20 -9.008 1 97.19 98 ARG A C 1
ATOM 773 O O . ARG A 1 98 ? -2.703 -21.156 -9.414 1 97.19 98 ARG A O 1
ATOM 780 N N . ASN A 1 99 ? -1.612 -19.25 -9.094 1 98 99 ASN A N 1
ATOM 781 C CA . ASN A 1 99 ? -0.42 -19.812 -9.719 1 98 99 ASN A CA 1
ATOM 782 C C . ASN A 1 99 ? 0.167 -20.938 -8.891 1 98 99 ASN A C 1
ATOM 784 O O . ASN A 1 99 ? 0.638 -21.938 -9.445 1 98 99 ASN A O 1
ATOM 788 N N . ASP A 1 100 ? 0.207 -20.766 -7.586 1 97.44 100 ASP A N 1
ATOM 789 C CA . ASP A 1 100 ? 0.699 -21.812 -6.695 1 97.44 100 ASP A CA 1
ATOM 790 C C . ASP A 1 100 ? -0.103 -23.109 -6.871 1 97.44 100 ASP A C 1
ATOM 792 O O . ASP A 1 100 ? 0.467 -24.203 -6.906 1 97.44 100 ASP A O 1
ATOM 796 N N . ARG A 1 101 ? -1.36 -22.984 -7 1 97.44 101 ARG A N 1
ATOM 797 C CA . ARG A 1 101 ? -2.221 -24.141 -7.227 1 97.44 101 ARG A CA 1
ATOM 798 C C . ARG A 1 101 ? -1.856 -24.844 -8.523 1 97.44 101 ARG A C 1
ATOM 800 O O . ARG A 1 101 ? -1.765 -26.078 -8.562 1 97.44 101 ARG A O 1
ATOM 807 N N . LEU A 1 102 ? -1.629 -24.109 -9.508 1 96.81 102 LEU A N 1
ATOM 808 C CA . LEU A 1 102 ? -1.257 -24.672 -10.797 1 96.81 102 LEU A CA 1
ATOM 809 C C . LEU A 1 102 ? 0.087 -25.391 -10.711 1 96.81 102 LEU A C 1
ATOM 811 O O . LEU A 1 102 ? 0.265 -26.469 -11.289 1 96.81 102 LEU A O 1
ATOM 815 N N . ARG A 1 103 ? 0.997 -24.812 -10.016 1 97.38 103 ARG A N 1
ATOM 816 C CA . ARG A 1 103 ? 2.314 -25.422 -9.828 1 97.38 103 ARG A CA 1
ATOM 817 C C . ARG A 1 103 ? 2.211 -26.734 -9.078 1 97.38 103 ARG A C 1
ATOM 819 O O . ARG A 1 103 ? 2.836 -27.734 -9.469 1 97.38 103 ARG A O 1
ATOM 826 N N . ILE A 1 104 ? 1.448 -26.719 -8.07 1 97.19 104 ILE A N 1
ATOM 827 C CA . ILE A 1 104 ? 1.278 -27.922 -7.258 1 97.19 104 ILE A CA 1
ATOM 828 C C . ILE A 1 104 ? 0.605 -29.016 -8.086 1 97.19 104 ILE A C 1
ATOM 830 O O . ILE A 1 104 ? 1.035 -30.172 -8.07 1 97.19 104 ILE A O 1
ATOM 834 N N . ASP A 1 105 ? -0.424 -28.641 -8.82 1 95.94 105 ASP A N 1
ATOM 835 C CA . ASP A 1 105 ? -1.088 -29.609 -9.703 1 95.94 105 ASP A CA 1
ATOM 836 C C . ASP A 1 105 ? -0.122 -30.141 -10.75 1 95.94 105 ASP A C 1
ATOM 838 O O . ASP A 1 105 ? -0.149 -31.328 -11.07 1 95.94 105 ASP A O 1
ATOM 842 N N . GLY A 1 106 ? 0.664 -29.25 -11.312 1 95.94 106 GLY A N 1
ATOM 843 C CA . GLY A 1 106 ? 1.676 -29.672 -12.266 1 95.94 106 GLY A CA 1
ATOM 844 C C . GLY A 1 106 ? 2.631 -30.703 -11.703 1 95.94 106 GLY A C 1
ATOM 845 O O . GLY A 1 106 ? 2.945 -31.703 -12.359 1 95.94 106 GLY A O 1
ATOM 846 N N . ARG A 1 107 ? 3.047 -30.5 -10.5 1 96.94 107 ARG A N 1
ATOM 847 C CA . ARG A 1 107 ? 3.949 -31.438 -9.852 1 96.94 107 ARG A CA 1
ATOM 848 C C . ARG A 1 107 ? 3.262 -32.781 -9.617 1 96.94 107 ARG A C 1
ATOM 850 O O . ARG A 1 107 ? 3.871 -33.844 -9.805 1 96.94 107 ARG A O 1
ATOM 857 N N . ARG A 1 108 ? 2.033 -32.75 -9.195 1 97.38 108 ARG A N 1
ATOM 858 C CA . ARG A 1 108 ? 1.269 -33.969 -9 1 97.38 108 ARG A CA 1
ATOM 859 C C . ARG A 1 108 ? 1.127 -34.75 -10.312 1 97.38 108 ARG A C 1
ATOM 861 O O . ARG A 1 108 ? 1.262 -35.969 -10.336 1 97.38 108 ARG A O 1
ATOM 868 N N . MET A 1 109 ? 0.896 -34.094 -11.344 1 97.5 109 MET A N 1
ATOM 869 C CA . MET A 1 109 ? 0.771 -34.719 -12.664 1 97.5 109 MET A CA 1
ATOM 870 C C . MET A 1 109 ? 2.084 -35.375 -13.086 1 97.5 109 MET A C 1
ATOM 872 O O . MET A 1 109 ? 2.09 -36.5 -13.578 1 97.5 109 MET A O 1
ATOM 876 N N . LEU A 1 110 ? 3.152 -34.625 -12.898 1 97.81 110 LEU A N 1
ATOM 877 C CA . LEU A 1 110 ? 4.461 -35.156 -13.281 1 97.81 110 LEU A CA 1
ATOM 878 C C . LEU A 1 110 ? 4.785 -36.438 -12.492 1 97.81 110 LEU A C 1
ATOM 880 O O . LEU A 1 110 ? 5.312 -37.406 -13.055 1 97.81 110 LEU A O 1
ATOM 884 N N . LEU A 1 111 ? 4.453 -36.375 -11.25 1 97.69 111 LEU A N 1
ATOM 885 C CA . LEU A 1 111 ? 4.707 -37.562 -10.43 1 97.69 111 LEU A CA 1
ATOM 886 C C . LEU A 1 111 ? 3.914 -38.75 -10.938 1 97.69 111 LEU A C 1
ATOM 888 O O . LEU A 1 111 ? 4.441 -39.875 -11 1 97.69 111 LEU A O 1
ATOM 892 N N . LEU A 1 112 ? 2.67 -38.562 -11.289 1 96.69 112 LEU A N 1
ATOM 893 C CA . LEU A 1 112 ? 1.823 -39.625 -11.82 1 96.69 112 LEU A CA 1
ATOM 894 C C . LEU A 1 112 ? 2.408 -40.188 -13.102 1 96.69 112 LEU A C 1
ATOM 896 O O . LEU A 1 112 ? 2.471 -41.406 -13.281 1 96.69 112 LEU A O 1
ATOM 900 N N . LEU A 1 113 ? 2.861 -39.344 -14.008 1 97.62 113 LEU A N 1
ATOM 901 C CA . LEU A 1 113 ? 3.395 -39.781 -15.297 1 97.62 113 LEU A CA 1
ATOM 902 C C . LEU A 1 113 ? 4.719 -40.5 -15.125 1 97.62 113 LEU A C 1
ATOM 904 O O . LEU A 1 113 ? 4.957 -41.531 -15.773 1 97.62 113 LEU A O 1
ATOM 908 N N . ARG A 1 114 ? 5.508 -40.031 -14.266 1 97.12 114 ARG A N 1
ATOM 909 C CA . ARG A 1 114 ? 6.793 -40.688 -14.008 1 97.12 114 ARG A CA 1
ATOM 910 C C . ARG A 1 114 ? 6.594 -42.062 -13.398 1 97.12 114 ARG A C 1
ATOM 912 O O . ARG A 1 114 ? 7.32 -43 -13.727 1 97.12 114 ARG A O 1
ATOM 919 N N . GLN A 1 115 ? 5.645 -42.125 -12.508 1 96.75 115 GLN A N 1
ATOM 920 C CA . GLN A 1 115 ? 5.324 -43.438 -11.93 1 96.75 115 GLN A CA 1
ATOM 921 C C . GLN A 1 115 ? 4.855 -44.406 -13 1 96.75 115 GLN A C 1
ATOM 923 O O . GLN A 1 115 ? 5.266 -45.562 -13.008 1 96.75 115 GLN A O 1
ATOM 928 N N . LYS A 1 116 ? 4.078 -43.938 -13.883 1 95.12 116 LYS A N 1
ATOM 929 C CA . LYS A 1 116 ? 3.586 -44.781 -14.953 1 95.12 116 LYS A CA 1
ATOM 930 C C . LYS A 1 116 ? 4.719 -45.219 -15.875 1 95.12 116 LYS A C 1
ATOM 932 O O . LYS A 1 116 ? 4.754 -46.375 -16.328 1 95.12 116 LYS A O 1
ATOM 937 N N . ASP A 1 117 ? 5.547 -44.281 -16.188 1 94.62 117 ASP A N 1
ATOM 938 C CA . ASP A 1 117 ? 6.707 -44.625 -17 1 94.62 117 ASP A CA 1
ATOM 939 C C . ASP A 1 117 ? 7.57 -45.688 -16.344 1 94.62 117 ASP A C 1
ATOM 941 O O . ASP A 1 117 ? 8.039 -46.625 -17 1 94.62 117 ASP A O 1
ATOM 945 N N . LEU A 1 118 ? 7.727 -45.594 -15.078 1 94.62 118 LEU A N 1
ATOM 946 C CA . LEU A 1 118 ? 8.5 -46.562 -14.312 1 94.62 118 LEU A CA 1
ATOM 947 C C . LEU A 1 118 ? 7.828 -47.938 -14.344 1 94.62 118 LEU A C 1
ATOM 949 O O . LEU A 1 118 ? 8.508 -48.969 -14.406 1 94.62 118 LEU A O 1
ATOM 953 N N . ASP A 1 119 ? 6.52 -47.938 -14.281 1 93 119 ASP A N 1
ATOM 954 C CA . ASP A 1 119 ? 5.777 -49.188 -14.375 1 93 119 ASP A CA 1
ATOM 955 C C . ASP A 1 119 ? 6.082 -49.906 -15.68 1 93 119 ASP A C 1
ATOM 957 O O . ASP A 1 119 ? 6.207 -51.125 -15.703 1 93 119 ASP A O 1
ATOM 961 N N . PHE A 1 120 ? 6.281 -49.188 -16.766 1 89.62 120 PHE A N 1
ATOM 962 C CA . PHE A 1 120 ? 6.625 -49.781 -18.047 1 89.62 120 PHE A CA 1
ATOM 963 C C . PHE A 1 120 ? 8.039 -50.344 -18.016 1 89.62 120 PHE A C 1
ATOM 965 O O . PHE A 1 120 ? 8.281 -51.438 -18.531 1 89.62 120 PHE A O 1
ATOM 972 N N . ASP A 1 121 ? 8.898 -49.719 -17.422 1 90.56 121 ASP A N 1
ATOM 973 C CA . ASP A 1 121 ? 10.258 -50.219 -17.297 1 90.56 121 ASP A CA 1
ATOM 974 C C . ASP A 1 121 ? 10.289 -51.531 -16.516 1 90.56 121 ASP A C 1
ATOM 976 O O . ASP A 1 121 ? 10.984 -52.469 -16.891 1 90.56 121 ASP A O 1
ATOM 980 N N . ILE A 1 122 ? 9.477 -51.562 -15.43 1 90.62 122 ILE A N 1
ATOM 981 C CA . ILE A 1 122 ? 9.438 -52.75 -14.57 1 90.62 122 ILE A CA 1
ATOM 982 C C . ILE A 1 122 ? 8.812 -53.906 -15.328 1 90.62 122 ILE A C 1
ATOM 984 O O . ILE A 1 122 ? 9.305 -55.031 -15.258 1 90.62 122 ILE A O 1
ATOM 988 N N . ALA A 1 123 ? 7.836 -53.625 -16.203 1 87.38 123 ALA A N 1
ATOM 989 C CA . ALA A 1 123 ? 7.172 -54.688 -16.984 1 87.38 123 ALA A CA 1
ATOM 990 C C . ALA A 1 123 ? 8.094 -55.219 -18.062 1 87.38 123 ALA A C 1
ATOM 992 O O . ALA A 1 123 ? 8.133 -56.438 -18.312 1 87.38 123 ALA A O 1
ATOM 993 N N . GLU A 1 124 ? 8.852 -54.375 -18.672 1 85.62 124 GLU A N 1
ATOM 994 C CA . GLU A 1 124 ? 9.781 -54.812 -19.719 1 85.62 124 GLU A CA 1
ATOM 995 C C . GLU A 1 124 ? 10.938 -55.625 -19.141 1 85.62 124 GLU A C 1
ATOM 997 O O . GLU A 1 124 ? 11.367 -56.594 -19.734 1 85.62 124 GLU A O 1
ATOM 1002 N N . ALA A 1 125 ? 11.352 -55.312 -17.984 1 89.62 125 ALA A N 1
ATOM 1003 C CA . ALA A 1 125 ? 12.445 -56.031 -17.328 1 89.62 125 ALA A CA 1
ATOM 1004 C C . ALA A 1 125 ? 12 -57.438 -16.891 1 89.62 125 ALA A C 1
ATOM 1006 O O . ALA A 1 125 ? 12.766 -58.406 -16.984 1 89.62 125 ALA A O 1
ATOM 1007 N N . ASN A 1 126 ? 10.805 -57.594 -16.469 1 85.81 126 ASN A N 1
ATOM 1008 C CA . ASN A 1 126 ? 10.273 -58.875 -16.016 1 85.81 126 ASN A CA 1
ATOM 1009 C C . ASN A 1 126 ? 9.945 -59.812 -17.188 1 85.81 126 ASN A C 1
ATOM 1011 O O . ASN A 1 126 ? 9.984 -61.031 -17.062 1 85.81 126 ASN A O 1
ATOM 1015 N N . SER A 1 127 ? 9.578 -59.312 -18.328 1 83.81 127 SER A N 1
ATOM 1016 C CA . SER A 1 127 ? 9.289 -60.125 -19.516 1 83.81 127 SER A CA 1
ATOM 1017 C C . SER A 1 127 ? 10.57 -60.656 -20.141 1 83.81 127 SER A C 1
ATOM 1019 O O . SER A 1 127 ? 10.586 -61.75 -20.703 1 83.81 127 SER A O 1
ATOM 1021 N N . SER A 1 128 ? 11.586 -59.906 -20.109 1 76.94 128 SER A N 1
ATOM 1022 C CA . SER A 1 128 ? 12.867 -60.344 -20.641 1 76.94 128 SER A CA 1
ATOM 1023 C C . SER A 1 128 ? 13.484 -61.438 -19.75 1 76.94 128 SER A C 1
ATOM 1025 O O . SER A 1 128 ? 14.188 -62.312 -20.25 1 76.94 128 SER A O 1
ATOM 1027 N N . SER A 1 129 ? 13.227 -61.5 -18.5 1 74.81 129 SER A N 1
ATOM 1028 C CA . SER A 1 129 ? 13.781 -62.5 -17.594 1 74.81 129 SER A CA 1
ATOM 1029 C C . SER A 1 129 ? 13.039 -63.812 -17.703 1 74.81 129 SER A C 1
ATOM 1031 O O . SER A 1 129 ? 13.617 -64.875 -17.484 1 74.81 129 SER A O 1
ATOM 1033 N N . VAL A 1 130 ? 11.781 -63.938 -18.172 1 65.62 130 VAL A N 1
ATOM 1034 C CA . VAL A 1 130 ? 11.031 -65.188 -18.297 1 65.62 130 VAL A CA 1
ATOM 1035 C C . VAL A 1 130 ? 11.391 -65.875 -19.609 1 65.62 130 VAL A C 1
ATOM 1037 O O . VAL A 1 130 ? 11.359 -67.125 -19.688 1 65.62 130 VAL A O 1
ATOM 1040 N N . ASP A 1 131 ? 11.688 -65.25 -20.625 1 60.75 131 ASP A N 1
ATOM 1041 C CA . ASP A 1 131 ? 12.016 -65.938 -21.875 1 60.75 131 ASP A CA 1
ATOM 1042 C C . ASP A 1 131 ? 13.367 -66.625 -21.781 1 60.75 131 ASP A C 1
ATOM 1044 O O . ASP A 1 131 ? 13.594 -67.625 -22.453 1 60.75 131 ASP A O 1
ATOM 1048 N N . HIS A 1 132 ? 14.203 -66.25 -21.062 1 60.38 132 HIS A N 1
ATOM 1049 C CA . HIS A 1 132 ? 15.469 -66.938 -20.938 1 60.38 132 HIS A CA 1
ATOM 1050 C C . HIS A 1 132 ? 15.32 -68.188 -20.062 1 60.38 132 HIS A C 1
ATOM 1052 O O . HIS A 1 132 ? 16.109 -69.125 -20.156 1 60.38 132 HIS A O 1
ATOM 1058 N N . LEU A 1 133 ? 14.328 -68.25 -19.266 1 57.12 133 LEU A N 1
ATOM 1059 C CA . LEU A 1 133 ? 14.203 -69.438 -18.422 1 57.12 133 LEU A CA 1
ATOM 1060 C C . LEU A 1 133 ? 13.5 -70.562 -19.188 1 57.12 133 LEU A C 1
ATOM 1062 O O . LEU A 1 133 ? 13.68 -71.75 -18.875 1 57.12 133 LEU A O 1
ATOM 1066 N N . THR A 1 134 ? 12.656 -70.25 -20.172 1 55.72 134 THR A N 1
ATOM 1067 C CA . THR A 1 134 ? 11.938 -71.312 -20.844 1 55.72 134 THR A CA 1
ATOM 1068 C C . THR A 1 134 ? 12.805 -71.938 -21.938 1 55.72 134 THR A C 1
ATOM 1070 O O . THR A 1 134 ? 12.508 -73.062 -22.406 1 55.72 134 THR A O 1
ATOM 1073 N N . SER A 1 135 ? 13.734 -71.188 -22.453 1 52.38 135 SER A N 1
ATOM 1074 C CA . SER A 1 135 ? 14.484 -71.812 -23.547 1 52.38 135 SER A CA 1
ATOM 1075 C C . SER A 1 135 ? 15.531 -72.812 -23.031 1 52.38 135 SER A C 1
ATOM 1077 O O . SER A 1 135 ? 16.344 -73.312 -23.797 1 52.38 135 SER A O 1
ATOM 1079 N N . SER A 1 136 ? 15.688 -72.812 -21.75 1 51.38 136 SER A N 1
ATOM 1080 C CA . SER A 1 136 ? 16.672 -73.812 -21.359 1 51.38 136 SER A CA 1
ATOM 1081 C C . SER A 1 136 ? 16.078 -75.188 -21.391 1 51.38 136 SER A C 1
ATOM 1083 O O . SER A 1 136 ? 15.43 -75.625 -20.438 1 51.38 136 SER A O 1
ATOM 1085 N N . ALA A 1 137 ? 15.672 -75.625 -22.656 1 52.69 137 ALA A N 1
ATOM 1086 C CA . ALA A 1 137 ? 15.383 -77.062 -22.812 1 52.69 137 ALA A CA 1
ATOM 1087 C C . ALA A 1 137 ? 16.484 -77.938 -22.203 1 52.69 137 ALA A C 1
ATOM 1089 O O . ALA A 1 137 ? 17.672 -77.625 -22.375 1 52.69 137 ALA A O 1
ATOM 1090 N N . PRO A 1 138 ? 16.219 -78.625 -21.109 1 53.66 138 PRO A N 1
ATOM 1091 C CA . PRO A 1 138 ? 17.281 -79.5 -20.594 1 53.66 138 PRO A CA 1
ATOM 1092 C C . PRO A 1 138 ? 17.922 -80.375 -21.672 1 53.66 138 PRO A C 1
ATOM 1094 O O . PRO A 1 138 ? 17.281 -80.688 -22.672 1 53.66 138 PRO A O 1
ATOM 1097 N N . PRO A 1 139 ? 19.172 -80.312 -21.875 1 51.75 139 PRO A N 1
ATOM 1098 C CA . PRO A 1 139 ? 19.812 -81.188 -22.875 1 51.75 139 PRO A CA 1
ATOM 1099 C C . PRO A 1 139 ? 19.328 -82.625 -22.812 1 51.75 139 PRO A C 1
ATOM 1101 O O . PRO A 1 139 ? 18.875 -83.062 -21.75 1 51.75 139 PRO A O 1
ATOM 1104 N N . PRO A 1 140 ? 18.875 -83.188 -23.875 1 47.22 140 PRO A N 1
ATOM 1105 C CA . PRO A 1 140 ? 18.453 -84.625 -23.859 1 47.22 140 PRO A CA 1
ATOM 1106 C C . PRO A 1 140 ? 19.453 -85.5 -23.141 1 47.22 140 PRO A C 1
ATOM 1108 O O . PRO A 1 140 ? 20.656 -85.25 -23.156 1 47.22 140 PRO A O 1
ATOM 1111 N N . LEU A 1 141 ? 19.141 -86 -21.953 1 46.22 141 LEU A N 1
ATOM 1112 C CA . LEU A 1 141 ? 19.938 -87 -21.266 1 46.22 141 LEU A CA 1
ATOM 1113 C C . LEU A 1 141 ? 20.391 -88.125 -22.219 1 46.22 141 LEU A C 1
ATOM 1115 O O . LEU A 1 141 ? 19.562 -88.75 -22.891 1 46.22 141 LEU A O 1
ATOM 1119 N N . ALA A 1 142 ? 21.594 -88 -22.844 1 45.25 142 ALA A N 1
ATOM 1120 C CA . ALA A 1 142 ? 22.266 -89.062 -23.609 1 45.25 142 ALA A CA 1
ATOM 1121 C C . ALA A 1 142 ? 22.156 -90.438 -22.891 1 45.25 142 ALA A C 1
ATOM 1123 O O . ALA A 1 142 ? 22.469 -90.5 -21.703 1 45.25 142 ALA A O 1
ATOM 1124 N N . ALA A 1 143 ? 21.25 -91.375 -23.328 1 41.66 143 ALA A N 1
ATOM 1125 C CA . ALA A 1 143 ? 21.094 -92.75 -22.969 1 41.66 143 ALA A CA 1
ATOM 1126 C C . ALA A 1 143 ? 22.438 -93.5 -22.969 1 41.66 143 ALA A C 1
ATOM 1128 O O . ALA A 1 143 ? 23.125 -93.5 -24 1 41.66 143 ALA A O 1
ATOM 1129 N N . LEU A 1 144 ? 23.234 -93.438 -21.828 1 37.22 144 LEU A N 1
ATOM 1130 C CA . LEU A 1 144 ? 24.406 -94.25 -21.609 1 37.22 144 LEU A CA 1
ATOM 1131 C C . LEU A 1 144 ? 24.094 -95.75 -21.938 1 37.22 144 LEU A C 1
ATOM 1133 O O . LEU A 1 144 ? 23.281 -96.375 -21.25 1 37.22 144 LEU A O 1
ATOM 1137 N N . GLN A 1 145 ? 24.078 -96.062 -23.234 1 33.75 145 GLN A N 1
ATOM 1138 C CA . GLN A 1 145 ? 24.047 -97.438 -23.688 1 33.75 145 GLN A CA 1
ATOM 1139 C C . GLN A 1 145 ? 25.125 -98.312 -23 1 33.75 145 GLN A C 1
ATOM 1141 O O . GLN A 1 145 ? 26.312 -98 -23.125 1 33.75 145 GLN A O 1
ATOM 1146 N N . GLN A 1 146 ? 24.766 -98.875 -21.766 1 34.78 146 GLN A N 1
ATOM 1147 C CA . GLN A 1 146 ? 25.531 -99.875 -21.016 1 34.78 146 GLN A CA 1
ATOM 1148 C C . GLN A 1 146 ? 25.875 -101.062 -21.891 1 34.78 146 GLN A C 1
ATOM 1150 O O . GLN A 1 146 ? 24.984 -101.75 -22.359 1 34.78 146 GLN A O 1
ATOM 1155 N N . GLN A 1 147 ? 26.891 -100.938 -22.812 1 31.84 147 GLN A N 1
ATOM 1156 C CA . GLN A 1 147 ? 27.438 -102.062 -23.562 1 31.84 147 GLN A CA 1
ATOM 1157 C C . GLN A 1 147 ? 27.922 -103.125 -22.609 1 31.84 147 GLN A C 1
ATOM 1159 O O . GLN A 1 147 ? 28.844 -102.938 -21.828 1 31.84 147 GLN A O 1
ATOM 1164 N N . GLN A 1 148 ? 26.953 -103.938 -22.062 1 34.25 148 GLN A N 1
ATOM 1165 C CA . GLN A 1 148 ? 27.219 -105.188 -21.312 1 34.25 148 GLN A CA 1
ATOM 1166 C C . GLN A 1 148 ? 28.141 -106.062 -22.094 1 34.25 148 GLN A C 1
ATOM 1168 O O . GLN A 1 148 ? 27.812 -106.5 -23.219 1 34.25 148 GLN A O 1
ATOM 1173 N N . GLN A 1 149 ? 29.5 -105.812 -22 1 33.94 149 GLN A N 1
ATOM 1174 C CA . GLN A 1 149 ? 30.5 -106.75 -22.594 1 33.94 149 GLN A CA 1
ATOM 1175 C C . GLN A 1 149 ? 30.297 -108.188 -22.125 1 33.94 149 GLN A C 1
ATOM 1177 O O . GLN A 1 149 ? 30.016 -108.438 -20.953 1 33.94 149 GLN A O 1
ATOM 1182 N N . PRO A 1 150 ? 29.875 -109 -23.062 1 37.78 150 PRO A N 1
ATOM 1183 C CA . PRO A 1 150 ? 29.672 -110.438 -22.812 1 37.78 150 PRO A CA 1
ATOM 1184 C C . PRO A 1 150 ? 30.906 -111.125 -22.219 1 37.78 150 PRO A C 1
ATOM 1186 O O . PRO A 1 150 ? 32.031 -110.812 -22.578 1 37.78 150 PRO A O 1
ATOM 1189 N N . LEU A 1 151 ? 30.984 -111.188 -20.891 1 34.81 151 LEU A N 1
ATOM 1190 C CA . LEU A 1 151 ? 32 -111.875 -20.141 1 34.81 151 LEU A CA 1
ATOM 1191 C C . LEU A 1 151 ? 32.25 -113.25 -20.734 1 34.81 151 LEU A C 1
ATOM 1193 O O . LEU A 1 151 ? 31.312 -114.062 -20.797 1 34.81 151 LEU A O 1
ATOM 1197 N N . GLY A 1 152 ? 33 -113.312 -21.859 1 28.7 152 GLY A N 1
ATOM 1198 C CA . GLY A 1 152 ? 33.406 -114.562 -22.516 1 28.7 152 GLY A CA 1
ATOM 1199 C C . GLY A 1 152 ? 33.938 -115.562 -21.531 1 28.7 152 GLY A C 1
ATOM 1200 O O . GLY A 1 152 ? 34.344 -115.25 -20.422 1 28.7 152 GLY A O 1
ATOM 1201 N N . SER A 1 153 ? 33.5 -116.812 -21.719 1 34.25 153 SER A N 1
ATOM 1202 C CA . SER A 1 153 ? 33.531 -118.188 -21.141 1 34.25 153 SER A CA 1
ATOM 1203 C C . SER A 1 153 ? 34.969 -118.688 -21.094 1 34.25 153 SER A C 1
ATOM 1205 O O . SER A 1 153 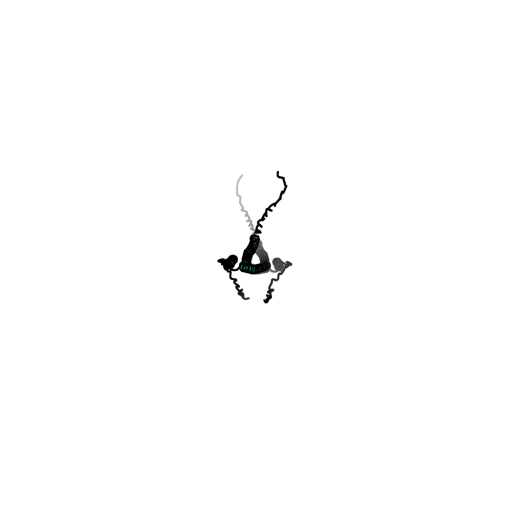? 35.562 -119.062 -22.125 1 34.25 153 SER A O 1
ATOM 1207 N N . SER A 1 154 ? 35.938 -118 -20.5 1 30.92 154 SER A N 1
ATOM 1208 C CA . SER A 1 154 ? 37.219 -118.688 -20.672 1 30.92 154 SER A CA 1
ATOM 1209 C C . SER A 1 154 ? 37.156 -120.062 -20.094 1 30.92 154 SER A C 1
ATOM 1211 O O . SER A 1 154 ? 36.562 -120.312 -19.047 1 30.92 154 SER A O 1
ATOM 1213 N N . PRO A 1 155 ? 37.469 -121.125 -20.984 1 33.72 155 PRO A N 1
ATOM 1214 C CA . PRO A 1 155 ? 37.438 -122.562 -20.844 1 33.72 155 PRO A CA 1
ATOM 1215 C C . PRO A 1 155 ? 38.469 -123.125 -19.844 1 33.72 155 PRO A C 1
ATOM 1217 O O . PRO A 1 155 ? 39.656 -123 -20.078 1 33.72 155 PRO A O 1
ATOM 1220 N N . SER A 1 156 ? 38.531 -122.562 -18.609 1 26.92 156 SER A N 1
ATOM 1221 C CA . SER A 1 156 ? 39.688 -123 -17.844 1 26.92 156 SER A CA 1
ATOM 1222 C C . SER A 1 156 ? 39.719 -124.562 -17.688 1 26.92 156 SER A C 1
ATOM 1224 O O . SER A 1 156 ? 38.719 -125.125 -17.234 1 26.92 156 SER A O 1
ATOM 1226 N N . THR A 1 157 ? 40.5 -125.188 -18.5 1 31.92 157 THR A N 1
ATOM 1227 C CA . THR A 1 157 ? 40.875 -126.625 -18.547 1 31.92 157 THR A CA 1
ATOM 1228 C C . THR A 1 157 ? 41.438 -127.062 -17.203 1 31.92 157 THR A C 1
ATOM 1230 O O . THR A 1 157 ? 42.562 -126.688 -16.828 1 31.92 157 THR A O 1
ATOM 1233 N N . ALA A 1 158 ? 40.656 -127 -16.078 1 30.06 158 ALA A N 1
ATOM 1234 C CA . ALA A 1 158 ? 41.281 -127.438 -14.836 1 30.06 158 ALA A CA 1
ATOM 1235 C C . ALA A 1 158 ? 41.781 -128.875 -14.93 1 30.06 158 ALA A C 1
ATOM 1237 O O . ALA A 1 158 ? 41.031 -129.75 -15.32 1 30.06 158 ALA A O 1
ATOM 1238 N N . GLY A 1 159 ? 43.031 -129 -15.117 1 29.48 159 GLY A N 1
ATOM 1239 C CA . GLY A 1 159 ? 43.969 -130.25 -15.102 1 29.48 159 GLY A CA 1
ATOM 1240 C C . GLY A 1 159 ? 43.594 -131.25 -14.07 1 29.48 159 GLY A C 1
ATOM 1241 O O . GLY A 1 159 ? 42.625 -131.125 -13.32 1 29.48 159 GLY A O 1
ATOM 1242 N N . GLY A 1 160 ? 44.594 -131.875 -13.359 1 28.48 160 GLY A N 1
ATOM 1243 C CA . GLY A 1 160 ? 45.125 -133.125 -13.008 1 28.48 160 GLY A CA 1
ATOM 1244 C C . GLY A 1 160 ? 44.5 -133.75 -11.773 1 28.48 160 GLY A C 1
ATOM 1245 O O . GLY A 1 160 ? 43.781 -134.75 -11.875 1 28.48 160 GLY A O 1
ATOM 1246 N N . HIS A 1 161 ? 45.219 -133.75 -10.578 1 30.78 161 HIS A N 1
ATOM 1247 C CA . HIS A 1 161 ? 45.781 -135 -9.914 1 30.78 161 HIS A CA 1
ATOM 1248 C C . HIS A 1 161 ? 44.719 -135.625 -9.094 1 30.78 161 HIS A C 1
ATOM 1250 O O . HIS A 1 161 ? 44.5 -136.875 -9.234 1 30.78 161 HIS A O 1
ATOM 1256 N N . PRO A 1 162 ? 44.969 -135.75 -7.469 1 38.09 162 PRO A N 1
ATOM 1257 C CA . PRO A 1 162 ? 45.375 -136.875 -6.539 1 38.09 162 PRO A CA 1
ATOM 1258 C C . PRO A 1 162 ? 44.219 -137.5 -5.828 1 38.09 162 PRO A C 1
ATOM 1260 O O . PRO A 1 162 ? 43.094 -137 -5.91 1 38.09 162 PRO A O 1
ATOM 1263 N N . ASN A 1 163 ? 44.375 -137.625 -4.238 1 26.8 163 ASN A N 1
ATOM 1264 C CA . ASN A 1 163 ? 43.625 -138.625 -3.385 1 26.8 163 ASN A CA 1
ATOM 1265 C C . ASN A 1 163 ? 42.125 -138.25 -3.369 1 26.8 163 ASN A C 1
ATOM 1267 O O . ASN A 1 163 ? 41.75 -137.125 -3.367 1 26.8 163 ASN A O 1
ATOM 1271 N N . ASP B 1 1 ? -14.148 30.047 -9.406 1 26.11 1 ASP B N 1
ATOM 1272 C CA . ASP B 1 1 ? -13.203 29 -9.055 1 26.11 1 ASP B CA 1
ATOM 1273 C C . ASP B 1 1 ? -13.805 27.609 -9.273 1 26.11 1 ASP B C 1
ATOM 1275 O O . ASP B 1 1 ? -14.805 27.25 -8.648 1 26.11 1 ASP B O 1
ATOM 1279 N N . ASP B 1 2 ? -13.734 27.031 -10.57 1 30.25 2 ASP B N 1
ATOM 1280 C CA . ASP B 1 2 ? -14.055 26.016 -11.57 1 30.25 2 ASP B CA 1
ATOM 1281 C C . ASP B 1 2 ? -13.578 24.625 -11.117 1 30.25 2 ASP B C 1
ATOM 1283 O O . ASP B 1 2 ? -12.383 24.422 -10.906 1 30.25 2 ASP B O 1
ATOM 1287 N N . ASP B 1 3 ? -14.391 23.906 -10.312 1 32.12 3 ASP B N 1
ATOM 1288 C CA . ASP B 1 3 ? -14.562 22.516 -9.93 1 32.12 3 ASP B CA 1
ATOM 1289 C C . ASP B 1 3 ? -14.398 21.578 -11.141 1 32.12 3 ASP B C 1
ATOM 1291 O O . ASP B 1 3 ? -15.352 21.344 -11.883 1 32.12 3 ASP B O 1
ATOM 1295 N N . ASP B 1 4 ? -13.281 21.797 -11.945 1 32.88 4 ASP B N 1
ATOM 1296 C CA . ASP B 1 4 ? -12.953 20.891 -13.047 1 32.88 4 ASP B CA 1
ATOM 1297 C C . ASP B 1 4 ? -12.914 19.438 -12.578 1 32.88 4 ASP B C 1
ATOM 1299 O O . ASP B 1 4 ? -12.062 19.062 -11.773 1 32.88 4 ASP B O 1
ATOM 1303 N N . GLU B 1 5 ? -14.078 18.828 -12.383 1 33.47 5 GLU B N 1
ATOM 1304 C CA . GLU B 1 5 ? -14.484 17.438 -12.227 1 33.47 5 GLU B CA 1
ATOM 1305 C C . GLU B 1 5 ? -13.852 16.562 -13.305 1 33.47 5 GLU B C 1
ATOM 1307 O O . GLU B 1 5 ? -14.406 16.422 -14.398 1 33.47 5 GLU B O 1
ATOM 1312 N N . ASP B 1 6 ? -12.609 16.875 -13.656 1 34.53 6 ASP B N 1
ATOM 1313 C CA . ASP B 1 6 ? -12.125 15.945 -14.672 1 34.53 6 ASP B CA 1
ATOM 1314 C C . ASP B 1 6 ? -12.312 14.5 -14.227 1 34.53 6 ASP B C 1
ATOM 1316 O O . ASP B 1 6 ? -11.789 14.094 -13.188 1 34.53 6 ASP B O 1
ATOM 1320 N N . GLY B 1 7 ? -13.562 14.039 -14.406 1 33.19 7 GLY B N 1
ATOM 1321 C CA . GLY B 1 7 ? -14.016 12.656 -14.383 1 33.19 7 GLY B CA 1
ATOM 1322 C C . GLY B 1 7 ? -13.039 11.695 -15.047 1 33.19 7 GLY B C 1
ATOM 1323 O O . GLY B 1 7 ? -12.906 11.695 -16.266 1 33.19 7 GLY B O 1
ATOM 1324 N N . VAL B 1 8 ? -11.852 11.625 -14.469 1 34.38 8 VAL B N 1
ATOM 1325 C CA . VAL B 1 8 ? -10.938 10.578 -14.922 1 34.38 8 VAL B CA 1
ATOM 1326 C C . VAL B 1 8 ? -11.688 9.258 -15.062 1 34.38 8 VAL B C 1
ATOM 1328 O O . VAL B 1 8 ? -12.523 8.922 -14.227 1 34.38 8 VAL B O 1
ATOM 1331 N N . LYS B 1 9 ? -12.164 8.992 -16.312 1 35.88 9 LYS B N 1
ATOM 1332 C CA . LYS B 1 9 ? -12.547 7.672 -16.812 1 35.88 9 LYS B CA 1
ATOM 1333 C C . LYS B 1 9 ? -11.633 6.586 -16.25 1 35.88 9 LYS B C 1
ATOM 1335 O O . LYS B 1 9 ? -10.422 6.594 -16.5 1 35.88 9 LYS B O 1
ATOM 1340 N N . ARG B 1 10 ? -11.844 6.223 -15.023 1 34.47 10 ARG B N 1
ATOM 1341 C CA . ARG B 1 10 ? -11.25 4.992 -14.508 1 34.47 10 ARG B CA 1
ATOM 1342 C C . ARG B 1 10 ? -11.336 3.871 -15.539 1 34.47 10 ARG B C 1
ATOM 1344 O O . ARG B 1 10 ? -12.406 3.605 -16.094 1 34.47 10 ARG B O 1
ATOM 1351 N N . ALA B 1 11 ? -10.32 3.592 -16.25 1 33.97 11 ALA B N 1
ATOM 1352 C CA . ALA B 1 11 ? -10.078 2.395 -17.047 1 33.97 11 ALA B CA 1
ATOM 1353 C C . ALA B 1 11 ? -10.508 1.137 -16.297 1 33.97 11 ALA B C 1
ATOM 1355 O O . ALA B 1 11 ? -10.078 0.908 -15.164 1 33.97 11 ALA B O 1
ATOM 1356 N N . ARG B 1 12 ? -11.703 0.645 -16.406 1 35.62 12 ARG B N 1
ATOM 1357 C CA . ARG B 1 12 ? -12.289 -0.661 -16.109 1 35.62 12 ARG B CA 1
ATOM 1358 C C . ARG B 1 12 ? -11.305 -1.783 -16.438 1 35.62 12 ARG B C 1
ATOM 1360 O O . ARG B 1 12 ? -11.57 -2.605 -17.312 1 35.62 12 ARG B O 1
ATOM 1367 N N . GLY B 1 13 ? -10.125 -1.458 -16.625 1 33.03 13 GLY B N 1
ATOM 1368 C CA . GLY B 1 13 ? -9.555 -2.754 -16.953 1 33.03 13 GLY B CA 1
ATOM 1369 C C . GLY B 1 13 ? -9.664 -3.758 -15.812 1 33.03 13 GLY B C 1
ATOM 1370 O O . GLY B 1 13 ? -8.656 -4.246 -15.305 1 33.03 13 GLY B O 1
ATOM 1371 N N . ALA B 1 14 ? -10.305 -3.291 -14.656 1 32 14 ALA B N 1
ATOM 1372 C CA . ALA B 1 14 ? -10.156 -4.273 -13.586 1 32 14 ALA B CA 1
ATOM 1373 C C . ALA B 1 14 ? -10.391 -5.691 -14.109 1 32 14 ALA B C 1
ATOM 1375 O O . ALA B 1 14 ? -11 -5.875 -15.164 1 32 14 ALA B O 1
ATOM 1376 N N . ALA B 1 15 ? -9.938 -6.684 -13.219 1 33.97 15 ALA B N 1
ATOM 1377 C CA . ALA B 1 15 ? -9.836 -8.117 -12.945 1 33.97 15 ALA B CA 1
ATOM 1378 C C . ALA B 1 15 ? -11.188 -8.805 -13.086 1 33.97 15 ALA B C 1
ATOM 1380 O O . ALA B 1 15 ? -12.219 -8.242 -12.711 1 33.97 15 ALA B O 1
ATOM 1381 N N . SER B 1 16 ? -11.406 -9.617 -14.008 1 33.28 16 SER B N 1
ATOM 1382 C CA . SER B 1 16 ? -12.188 -10.844 -13.969 1 33.28 16 SER B CA 1
ATOM 1383 C C . SER B 1 16 ? -12.148 -11.477 -12.578 1 33.28 16 SER B C 1
ATOM 1385 O O . SER B 1 16 ? -11.148 -12.086 -12.195 1 33.28 16 SER B O 1
ATOM 1387 N N . ALA B 1 17 ? -12.445 -10.797 -11.562 1 36.94 17 ALA B N 1
ATOM 1388 C CA . ALA B 1 17 ? -12.75 -11.555 -10.352 1 36.94 17 ALA B CA 1
ATOM 1389 C C . ALA B 1 17 ? -13.484 -12.852 -10.688 1 36.94 17 ALA B C 1
ATOM 1391 O O . ALA B 1 17 ? -14.695 -12.852 -10.898 1 36.94 17 ALA B O 1
ATOM 1392 N N . ALA B 1 18 ? -13.031 -13.688 -11.516 1 36.97 18 ALA B N 1
ATOM 1393 C CA . ALA B 1 18 ? -13.547 -15.055 -11.469 1 36.97 18 ALA B CA 1
ATOM 1394 C C . ALA B 1 18 ? -13.734 -15.523 -10.031 1 36.97 18 ALA B C 1
ATOM 1396 O O . ALA B 1 18 ? -12.758 -15.672 -9.289 1 36.97 18 ALA B O 1
ATOM 1397 N N . GLY B 1 19 ? -14.406 -14.805 -9.227 1 41.44 19 GLY B N 1
ATOM 1398 C CA . GLY B 1 19 ? -14.961 -15.57 -8.117 1 41.44 19 GLY B CA 1
ATOM 1399 C C . GLY B 1 19 ? -15.148 -17.031 -8.438 1 41.44 19 GLY B C 1
ATOM 1400 O O . GLY B 1 19 ? -16.203 -17.438 -8.93 1 41.44 19 GLY B O 1
ATOM 1401 N N . GLY B 1 20 ? -14.289 -17.609 -9.062 1 38.41 20 GLY B N 1
ATOM 1402 C CA . GLY B 1 20 ? -14.367 -19.031 -9.383 1 38.41 20 GLY B CA 1
ATOM 1403 C C . GLY B 1 20 ? -14.859 -19.875 -8.227 1 38.41 20 GLY B C 1
ATOM 1404 O O . GLY B 1 20 ? -14.219 -19.922 -7.172 1 38.41 20 GLY B O 1
ATOM 1405 N N . GLY B 1 21 ? -16.078 -19.734 -7.727 1 40.78 21 GLY B N 1
ATOM 1406 C CA . GLY B 1 21 ? -16.609 -20.984 -7.25 1 40.78 21 GLY B CA 1
ATOM 1407 C C . GLY B 1 21 ? -15.898 -22.203 -7.836 1 40.78 21 GLY B C 1
ATOM 1408 O O . GLY B 1 21 ? -15.594 -22.219 -9.031 1 40.78 21 GLY B O 1
ATOM 1409 N N . ASP B 1 22 ? -15 -22.828 -7.176 1 43.59 22 ASP B N 1
ATOM 1410 C CA . ASP B 1 22 ? -14.414 -24.156 -7.391 1 43.59 22 ASP B CA 1
ATOM 1411 C C . ASP B 1 22 ? -15.438 -25.109 -8.008 1 43.59 22 ASP B C 1
ATOM 1413 O O . ASP B 1 22 ? -16 -25.953 -7.309 1 43.59 22 ASP B O 1
ATOM 1417 N N . ASP B 1 23 ? -16.422 -24.656 -8.391 1 48.12 23 ASP B N 1
ATOM 1418 C CA . ASP B 1 23 ? -17.094 -25.703 -9.172 1 48.12 23 ASP B CA 1
ATOM 1419 C C . ASP B 1 23 ? -16.125 -26.359 -10.148 1 48.12 23 ASP B C 1
ATOM 1421 O O . ASP B 1 23 ? -16.094 -26.016 -11.328 1 48.12 23 ASP B O 1
ATOM 1425 N N . GLU B 1 24 ? -14.852 -26.25 -9.797 1 53.75 24 GLU B N 1
ATOM 1426 C CA . GLU B 1 24 ? -13.664 -26.531 -10.594 1 53.75 24 GLU B CA 1
ATOM 1427 C C . GLU B 1 24 ? -13.773 -27.875 -11.289 1 53.75 24 GLU B C 1
ATOM 1429 O O . GLU B 1 24 ? -14.062 -28.891 -10.656 1 53.75 24 GLU B O 1
ATOM 1434 N N . GLY B 1 25 ? -14.391 -27.906 -12.352 1 60.19 25 GLY B N 1
ATOM 1435 C CA . GLY B 1 25 ? -14.227 -29.109 -13.141 1 60.19 25 GLY B CA 1
ATOM 1436 C C . GLY B 1 25 ? -13.086 -29.984 -12.664 1 60.19 25 GLY B C 1
ATOM 1437 O O . GLY B 1 25 ? -12.422 -29.672 -11.68 1 60.19 25 GLY B O 1
ATOM 1438 N N . PRO B 1 26 ? -13.062 -31.188 -13.164 1 69.88 26 PRO B N 1
ATOM 1439 C CA . PRO B 1 26 ? -11.984 -32.062 -12.703 1 69.88 26 PRO B CA 1
ATOM 1440 C C . PRO B 1 26 ? -10.633 -31.375 -12.664 1 69.88 26 PRO B C 1
ATOM 1442 O O . PRO B 1 26 ? -10.359 -30.5 -13.492 1 69.88 26 PRO B O 1
ATOM 1445 N N . SER B 1 27 ? -10.031 -31.406 -11.547 1 86.56 27 SER B N 1
ATOM 1446 C CA . SER B 1 27 ? -8.664 -30.906 -11.43 1 86.56 27 SER B CA 1
ATOM 1447 C C . SER B 1 27 ? -7.801 -31.375 -12.594 1 86.56 27 SER B C 1
ATOM 1449 O O . SER B 1 27 ? -8.148 -32.344 -13.273 1 86.56 27 SER B O 1
ATOM 1451 N N . ALA B 1 28 ? -6.922 -30.516 -12.992 1 91.5 28 ALA B N 1
ATOM 1452 C CA . ALA B 1 28 ? -5.965 -30.891 -14.031 1 91.5 28 ALA B CA 1
ATOM 1453 C C . ALA B 1 28 ? -5.438 -32.312 -13.812 1 91.5 28 ALA B C 1
ATOM 1455 O O . ALA B 1 28 ? -5.242 -33.062 -14.773 1 91.5 28 ALA B O 1
ATOM 1456 N N . VAL B 1 29 ? -5.387 -32.75 -12.594 1 94.81 29 VAL B N 1
ATOM 1457 C CA . VAL B 1 29 ? -4.887 -34.062 -12.25 1 94.81 29 VAL B CA 1
ATOM 1458 C C . VAL B 1 29 ? -5.934 -35.125 -12.617 1 94.81 29 VAL B C 1
ATOM 1460 O O . VAL B 1 29 ? -5.598 -36.156 -13.195 1 94.81 29 VAL B O 1
ATOM 1463 N N . GLN B 1 30 ? -7.152 -34.812 -12.344 1 94.5 30 GLN B N 1
ATOM 1464 C CA . GLN B 1 30 ? -8.227 -35.75 -12.688 1 94.5 30 GLN B CA 1
ATOM 1465 C C . GLN B 1 30 ? -8.336 -35.906 -14.195 1 94.5 30 GLN B C 1
ATOM 1467 O O . GLN B 1 30 ? -8.57 -37.031 -14.68 1 94.5 30 GLN B O 1
ATOM 1472 N N . GLN B 1 31 ? -8.203 -34.875 -14.883 1 94.75 31 GLN B N 1
ATOM 1473 C CA . GLN B 1 31 ? -8.234 -34.938 -16.344 1 94.75 31 GLN B CA 1
ATOM 1474 C C . GLN B 1 31 ? -7.102 -35.812 -16.875 1 94.75 31 GLN B C 1
ATOM 1476 O O . GLN B 1 31 ? -7.312 -36.625 -17.781 1 94.75 31 GLN B O 1
ATOM 1481 N N . LEU B 1 32 ? -5.895 -35.688 -16.328 1 96.56 32 LEU B N 1
ATOM 1482 C CA . LEU B 1 32 ? -4.758 -36.5 -16.75 1 96.56 32 LEU B CA 1
ATOM 1483 C C . LEU B 1 32 ? -5.008 -37.969 -16.453 1 96.56 32 LEU B C 1
ATOM 1485 O O . LEU B 1 32 ? -4.707 -38.844 -17.297 1 96.56 32 LEU B O 1
ATOM 1489 N N . GLN B 1 33 ? -5.594 -38.219 -15.359 1 94.81 33 GLN B N 1
ATOM 1490 C CA . GLN B 1 33 ? -5.891 -39.594 -15 1 94.81 33 GLN B CA 1
ATOM 1491 C C . GLN B 1 33 ? -6.879 -40.219 -15.984 1 94.81 33 GLN B C 1
ATOM 1493 O O . GLN B 1 33 ? -6.719 -41.375 -16.391 1 94.81 33 GLN B O 1
ATOM 1498 N N . SER B 1 34 ? -7.809 -39.438 -16.391 1 94.88 34 SER B N 1
ATOM 1499 C CA . SER B 1 34 ? -8.789 -39.906 -17.359 1 94.88 34 SER B CA 1
ATOM 1500 C C . SER B 1 34 ? -8.141 -40.156 -18.719 1 94.88 34 SER B C 1
ATOM 1502 O O . SER B 1 34 ? -8.453 -41.156 -19.391 1 94.88 34 SER B O 1
ATOM 1504 N N . GLU B 1 35 ? -7.262 -39.312 -19.094 1 93.5 35 GLU B N 1
ATOM 1505 C CA . GLU B 1 35 ? -6.551 -39.469 -20.344 1 93.5 35 GLU B CA 1
ATOM 1506 C C . GLU B 1 35 ? -5.672 -40.719 -20.328 1 93.5 35 GLU B C 1
ATOM 1508 O O . GLU B 1 35 ? -5.602 -41.438 -21.328 1 93.5 35 GLU B O 1
ATOM 1513 N N . LEU B 1 36 ? -5.008 -40.906 -19.203 1 93.12 36 LEU B N 1
ATOM 1514 C CA . LEU B 1 36 ? -4.16 -42.094 -19.062 1 93.12 36 LEU B CA 1
ATOM 1515 C C . LEU B 1 36 ? -4.992 -43.344 -19.141 1 93.12 36 LEU B C 1
ATOM 1517 O O . LEU B 1 36 ? -4.605 -44.312 -19.812 1 93.12 36 LEU B O 1
ATOM 1521 N N . ALA B 1 37 ? -6.16 -43.344 -18.5 1 92.25 37 ALA B N 1
ATOM 1522 C CA . ALA B 1 37 ? -7.051 -44.5 -18.531 1 92.25 37 ALA B CA 1
ATOM 1523 C C . ALA B 1 37 ? -7.531 -44.812 -19.953 1 92.25 37 ALA B C 1
ATOM 1525 O O . ALA B 1 37 ? -7.594 -45.969 -20.359 1 92.25 37 ALA B O 1
ATOM 1526 N N . ALA B 1 38 ? -7.773 -43.75 -20.703 1 92.25 38 ALA B N 1
ATOM 1527 C CA . ALA B 1 38 ? -8.227 -43.906 -22.078 1 92.25 38 ALA B CA 1
ATOM 1528 C C . ALA B 1 38 ? -7.105 -44.438 -22.969 1 92.25 38 ALA B C 1
ATOM 1530 O O . ALA B 1 38 ? -7.352 -45.219 -23.875 1 92.25 38 ALA B O 1
ATOM 1531 N N . ALA B 1 39 ? -5.855 -44.031 -22.672 1 89.25 39 ALA B N 1
ATOM 1532 C CA . ALA B 1 39 ? -4.703 -44.469 -23.453 1 89.25 39 ALA B CA 1
ATOM 1533 C C . ALA B 1 39 ? -4.441 -45.969 -23.219 1 89.25 39 ALA B C 1
ATOM 1535 O O . ALA B 1 39 ? -4.082 -46.688 -24.156 1 89.25 39 ALA B O 1
ATOM 1536 N N . VAL B 1 40 ? -4.715 -46.375 -22 1 85.69 40 VAL B N 1
ATOM 1537 C CA . VAL B 1 40 ? -4.473 -47.75 -21.625 1 85.69 40 VAL B CA 1
ATOM 1538 C C . VAL B 1 40 ? -5.598 -48.656 -22.172 1 85.69 40 VAL B C 1
ATOM 1540 O O . VAL B 1 40 ? -5.352 -49.75 -22.656 1 85.69 40 VAL B O 1
ATOM 1543 N N . ALA B 1 41 ? -6.828 -48.125 -22.125 1 84.62 41 ALA B N 1
ATOM 1544 C CA . ALA B 1 41 ? -7.992 -48.906 -22.516 1 84.62 41 ALA B CA 1
ATOM 1545 C C . ALA B 1 41 ? -8.031 -49.094 -24.031 1 84.62 41 ALA B C 1
ATOM 1547 O O . ALA B 1 41 ? -8.609 -50.062 -24.516 1 84.62 41 ALA B O 1
ATOM 1548 N N . GLY B 1 42 ? -7.695 -48.25 -24.797 1 73.94 42 GLY B N 1
ATOM 1549 C CA . GLY B 1 42 ? -7.805 -48.344 -26.25 1 73.94 42 GLY B CA 1
ATOM 1550 C C . GLY B 1 42 ? -7.008 -49.5 -26.844 1 73.94 42 GLY B C 1
ATOM 1551 O O . GLY B 1 42 ? -7.031 -49.688 -28.047 1 73.94 42 GLY B O 1
ATOM 1552 N N . GLY B 1 43 ? -6.641 -50.531 -26.109 1 64.62 43 GLY B N 1
ATOM 1553 C CA . GLY B 1 43 ? -6.094 -51.812 -26.594 1 64.62 43 GLY B CA 1
ATOM 1554 C C . GLY B 1 43 ? -4.77 -51.625 -27.312 1 64.62 43 GLY B C 1
ATOM 1555 O O . GLY B 1 43 ? -4.379 -52.5 -28.109 1 64.62 43 GLY B O 1
ATOM 1556 N N . GLY B 1 44 ? -4.305 -50.469 -27.234 1 65.5 44 GLY B N 1
ATOM 1557 C CA . GLY B 1 44 ? -3.16 -50.312 -28.125 1 65.5 44 GLY B CA 1
ATOM 1558 C C . GLY B 1 44 ? -1.898 -50.969 -27.594 1 65.5 44 GLY B C 1
ATOM 1559 O O . GLY B 1 44 ? -1.886 -51.5 -26.484 1 65.5 44 GLY B O 1
ATOM 1560 N N . ASP B 1 45 ? -0.91 -51.156 -28.375 1 81.19 45 ASP B N 1
ATOM 1561 C CA . ASP B 1 45 ? 0.46 -51.594 -28.125 1 81.19 45 ASP B CA 1
ATOM 1562 C C . ASP B 1 45 ? 1.074 -50.844 -26.938 1 81.19 45 ASP B C 1
ATOM 1564 O O . ASP B 1 45 ? 0.951 -49.625 -26.828 1 81.19 45 ASP B O 1
ATOM 1568 N N . PRO B 1 46 ? 1.487 -51.625 -25.859 1 84.19 46 PRO B N 1
ATOM 1569 C CA . PRO B 1 46 ? 2.141 -51 -24.703 1 84.19 46 PRO B CA 1
ATOM 1570 C C . PRO B 1 46 ? 3.16 -49.938 -25.094 1 84.19 46 PRO B C 1
ATOM 1572 O O . PRO B 1 46 ? 3.375 -48.969 -24.344 1 84.19 46 PRO B O 1
ATOM 1575 N N . GLN B 1 47 ? 3.723 -50.156 -26.219 1 87.94 47 GLN B N 1
ATOM 1576 C CA . GLN B 1 47 ? 4.73 -49.188 -26.672 1 87.94 47 GLN B CA 1
ATOM 1577 C C . GLN B 1 47 ? 4.098 -47.875 -27.031 1 87.94 47 GLN B C 1
ATOM 1579 O O . GLN B 1 47 ? 4.691 -46.812 -26.812 1 87.94 47 GLN B O 1
ATOM 1584 N N . GLN B 1 48 ? 2.875 -47.938 -27.469 1 90.69 48 GLN B N 1
ATOM 1585 C CA . GLN B 1 48 ? 2.166 -46.719 -27.844 1 90.69 48 GLN B CA 1
ATOM 1586 C C . GLN B 1 48 ? 1.769 -45.906 -26.609 1 90.69 48 GLN B C 1
ATOM 1588 O O . GLN B 1 48 ? 1.849 -44.688 -26.625 1 90.69 48 GLN B O 1
ATOM 1593 N N . VAL B 1 49 ? 1.335 -46.625 -25.547 1 92.38 49 VAL B N 1
ATOM 1594 C CA . VAL B 1 49 ? 0.943 -45.969 -24.312 1 92.38 49 VAL B CA 1
ATOM 1595 C C . VAL B 1 49 ? 2.166 -45.312 -23.672 1 92.38 49 VAL B C 1
ATOM 1597 O O . VAL B 1 49 ? 2.086 -44.188 -23.172 1 92.38 49 VAL B O 1
ATOM 1600 N N . ARG B 1 50 ? 3.289 -46.031 -23.734 1 93.12 50 ARG B N 1
ATOM 1601 C CA . ARG B 1 50 ? 4.523 -45.469 -23.188 1 93.12 50 ARG B CA 1
ATOM 1602 C C . ARG B 1 50 ? 4.934 -44.188 -23.906 1 93.12 50 ARG B C 1
ATOM 1604 O O . ARG B 1 50 ? 5.371 -43.219 -23.281 1 93.12 50 ARG B O 1
ATOM 1611 N N . GLN B 1 51 ? 4.805 -44.25 -25.266 1 92.94 51 GLN B N 1
ATOM 1612 C CA . GLN B 1 51 ? 5.133 -43.062 -26.047 1 92.94 51 GLN B CA 1
ATOM 1613 C C . GLN B 1 51 ? 4.227 -41.906 -25.672 1 92.94 51 GLN B C 1
ATOM 1615 O O . GLN B 1 51 ? 4.68 -40.75 -25.594 1 92.94 51 GLN B O 1
ATOM 1620 N N . TRP B 1 52 ? 2.914 -42.125 -25.469 1 95.12 52 TRP B N 1
ATOM 1621 C CA . TRP B 1 52 ? 1.972 -41.094 -25.047 1 95.12 52 TRP B CA 1
ATOM 1622 C C . TRP B 1 52 ? 2.369 -40.5 -23.703 1 95.12 52 TRP B C 1
ATOM 1624 O O . TRP B 1 52 ? 2.369 -39.281 -23.516 1 95.12 52 TRP B O 1
ATOM 1634 N N . VAL B 1 53 ? 2.809 -41.375 -22.719 1 96.31 53 VAL B N 1
ATOM 1635 C CA . VAL B 1 53 ? 3.201 -40.938 -21.375 1 96.31 53 VAL B CA 1
ATOM 1636 C C . VAL B 1 53 ? 4.41 -40.031 -21.469 1 96.31 53 VAL B C 1
ATOM 1638 O O . VAL B 1 53 ? 4.441 -38.969 -20.828 1 96.31 53 VAL B O 1
ATOM 1641 N N . ARG B 1 54 ? 5.332 -40.406 -22.297 1 96.44 54 ARG B N 1
ATOM 1642 C CA . ARG B 1 54 ? 6.543 -39.594 -22.422 1 96.44 54 ARG B CA 1
ATOM 1643 C C . ARG B 1 54 ? 6.246 -38.25 -23.062 1 96.44 54 ARG B C 1
ATOM 1645 O O . ARG B 1 54 ? 6.789 -37.219 -22.641 1 96.44 54 ARG B O 1
ATOM 1652 N N . ARG B 1 55 ? 5.383 -38.281 -24.062 1 96.69 55 ARG B N 1
ATOM 1653 C CA . ARG B 1 55 ? 4.992 -37.031 -24.703 1 96.69 55 ARG B CA 1
ATOM 1654 C C . ARG B 1 55 ? 4.242 -36.125 -23.734 1 96.69 55 ARG B C 1
ATOM 1656 O O . ARG B 1 55 ? 4.508 -34.906 -23.656 1 96.69 55 ARG B O 1
ATOM 1663 N N . ARG B 1 56 ? 3.33 -36.688 -22.984 1 97.25 56 ARG B N 1
ATOM 1664 C CA . ARG B 1 56 ? 2.551 -35.938 -22.016 1 97.25 56 ARG B CA 1
ATOM 1665 C C . ARG B 1 56 ? 3.445 -35.375 -20.922 1 97.25 56 ARG B C 1
ATOM 1667 O O . ARG B 1 56 ? 3.215 -34.25 -20.422 1 97.25 56 ARG B O 1
ATOM 1674 N N . THR B 1 57 ? 4.5 -36.125 -20.516 1 98.19 57 THR B N 1
ATOM 1675 C CA . THR B 1 57 ? 5.441 -35.656 -19.5 1 98.19 57 THR B CA 1
ATOM 1676 C C . THR B 1 57 ? 6.145 -34.406 -19.953 1 98.19 57 THR B C 1
ATOM 1678 O O . THR B 1 57 ? 6.262 -33.438 -19.188 1 98.19 57 THR B O 1
ATOM 1681 N N . VAL B 1 58 ? 6.602 -34.406 -21.219 1 98.19 58 VAL B N 1
ATOM 1682 C CA . VAL B 1 58 ? 7.305 -33.25 -21.75 1 98.19 58 VAL B CA 1
ATOM 1683 C C . VAL B 1 58 ? 6.367 -32.031 -21.75 1 98.19 58 VAL B C 1
ATOM 1685 O O . VAL B 1 58 ? 6.77 -30.922 -21.391 1 98.19 58 VAL B O 1
ATOM 1688 N N . GLU B 1 59 ? 5.078 -32.219 -22.109 1 97.62 59 GLU B N 1
ATOM 1689 C CA . GLU B 1 59 ? 4.094 -31.156 -22.156 1 97.62 59 GLU B CA 1
ATOM 1690 C C . GLU B 1 59 ? 3.838 -30.578 -20.766 1 97.62 59 GLU B C 1
ATOM 1692 O O . GLU B 1 59 ? 3.797 -29.359 -20.594 1 97.62 59 GLU B O 1
ATOM 1697 N N . VAL B 1 60 ? 3.719 -31.438 -19.812 1 98.19 60 VAL B N 1
ATOM 1698 C CA . VAL B 1 60 ? 3.459 -31 -18.438 1 98.19 60 VAL B CA 1
ATOM 1699 C C . VAL B 1 60 ? 4.695 -30.297 -17.891 1 98.19 60 VAL B C 1
ATOM 1701 O O . VAL B 1 60 ? 4.578 -29.297 -17.156 1 98.19 60 VAL B O 1
ATOM 1704 N N . GLU B 1 61 ? 5.887 -30.797 -18.203 1 98.31 61 GLU B N 1
ATOM 1705 C CA . GLU B 1 61 ? 7.117 -30.141 -17.797 1 98.31 61 GLU B CA 1
ATOM 1706 C C . GLU B 1 61 ? 7.199 -28.719 -18.359 1 98.31 61 GLU B C 1
ATOM 1708 O O . GLU B 1 61 ? 7.598 -27.781 -17.656 1 98.31 61 GLU B O 1
ATOM 1713 N N . GLU B 1 62 ? 6.855 -28.578 -19.641 1 98.44 62 GLU B N 1
ATOM 1714 C CA . GLU B 1 62 ? 6.848 -27.25 -20.266 1 98.44 62 GLU B CA 1
ATOM 1715 C C . GLU B 1 62 ? 5.891 -26.312 -19.547 1 98.44 62 GLU B C 1
ATOM 1717 O O . GLU B 1 62 ? 6.223 -25.156 -19.312 1 98.44 62 GLU B O 1
ATOM 1722 N N . GLN B 1 63 ? 4.723 -26.812 -19.156 1 97.5 63 GLN B N 1
ATOM 1723 C CA . GLN B 1 63 ? 3.75 -26 -18.422 1 97.5 63 GLN B CA 1
ATOM 1724 C C . GLN B 1 63 ? 4.285 -25.625 -17.047 1 97.5 63 GLN B C 1
ATOM 1726 O O . GLN B 1 63 ? 4.098 -24.484 -16.594 1 97.5 63 GLN B O 1
ATOM 1731 N N . GLN B 1 64 ? 4.918 -26.625 -16.453 1 97.88 64 GLN B N 1
ATOM 1732 C CA . GLN B 1 64 ? 5.484 -26.359 -15.133 1 97.88 64 GLN B CA 1
ATOM 1733 C C . GLN B 1 64 ? 6.508 -25.219 -15.195 1 97.88 64 GLN B C 1
ATOM 1735 O O . GLN B 1 64 ? 6.523 -24.359 -14.32 1 97.88 64 GLN B O 1
ATOM 1740 N N . VAL B 1 65 ? 7.363 -25.188 -16.188 1 98.38 65 VAL B N 1
ATOM 1741 C CA . VAL B 1 65 ? 8.352 -24.141 -16.359 1 98.38 65 VAL B CA 1
ATOM 1742 C C . VAL B 1 65 ? 7.645 -22.797 -16.578 1 98.38 65 VAL B C 1
ATOM 1744 O O . VAL B 1 65 ? 8.047 -21.781 -16.031 1 98.38 65 VAL B O 1
ATOM 1747 N N . ALA B 1 66 ? 6.555 -22.812 -17.359 1 98.38 66 ALA B N 1
ATOM 1748 C CA . ALA B 1 66 ? 5.785 -21.594 -17.594 1 98.38 66 ALA B CA 1
ATOM 1749 C C . ALA B 1 66 ? 5.223 -21.031 -16.297 1 98.38 66 ALA B C 1
ATOM 1751 O O . ALA B 1 66 ? 5.262 -19.812 -16.078 1 98.38 66 ALA B O 1
ATOM 1752 N N . HIS B 1 67 ? 4.773 -21.922 -15.422 1 98.38 67 HIS B N 1
ATOM 1753 C CA . HIS B 1 67 ? 4.25 -21.469 -14.141 1 98.38 67 HIS B CA 1
ATOM 1754 C C . HIS B 1 67 ? 5.363 -20.922 -13.25 1 98.38 67 HIS B C 1
ATOM 1756 O O . HIS B 1 67 ? 5.145 -20 -12.477 1 98.38 67 HIS B O 1
ATOM 1762 N N . GLU B 1 68 ? 6.52 -21.531 -13.312 1 97.69 68 GLU B N 1
ATOM 1763 C CA . GLU B 1 68 ? 7.648 -21.031 -12.539 1 97.69 68 GLU B CA 1
ATOM 1764 C C . GLU B 1 68 ? 8.062 -19.641 -13.008 1 97.69 68 GLU B C 1
ATOM 1766 O O . GLU B 1 68 ? 8.375 -18.766 -12.195 1 97.69 68 GLU B O 1
ATOM 1771 N N . VAL B 1 69 ? 8.062 -19.453 -14.32 1 98.5 69 VAL B N 1
ATOM 1772 C CA . VAL B 1 69 ? 8.367 -18.141 -14.875 1 98.5 69 VAL B CA 1
ATOM 1773 C C . VAL B 1 69 ? 7.32 -17.125 -14.414 1 98.5 69 VAL B C 1
ATOM 1775 O O . VAL B 1 69 ? 7.664 -16 -14.023 1 98.5 69 VAL B O 1
ATOM 1778 N N . ARG B 1 70 ? 6.105 -17.562 -14.422 1 98.5 70 ARG B N 1
ATOM 1779 C CA . ARG B 1 70 ? 5.027 -16.688 -13.953 1 98.5 70 ARG B CA 1
ATOM 1780 C C . ARG B 1 70 ? 5.207 -16.344 -12.477 1 98.5 70 ARG B C 1
ATOM 1782 O O . ARG B 1 70 ? 4.953 -15.211 -12.07 1 98.5 70 ARG B O 1
ATOM 1789 N N . ALA B 1 71 ? 5.648 -17.281 -11.688 1 98.56 71 ALA B N 1
ATOM 1790 C CA . ALA B 1 71 ? 5.902 -17.031 -10.273 1 98.56 71 ALA B CA 1
ATOM 1791 C C . ALA B 1 71 ? 6.941 -15.93 -10.094 1 98.56 71 ALA B C 1
ATOM 1793 O O . ALA B 1 71 ? 6.781 -15.047 -9.242 1 98.56 71 ALA B O 1
ATOM 1794 N N . TYR B 1 72 ? 7.953 -16 -10.93 1 98.25 72 TYR B N 1
ATOM 1795 C CA . TYR B 1 72 ? 8.992 -14.977 -10.859 1 98.25 72 TYR B CA 1
ATOM 1796 C C . TYR B 1 72 ? 8.445 -13.609 -11.258 1 98.25 72 TYR B C 1
ATOM 1798 O O . TYR B 1 72 ? 8.758 -12.602 -10.625 1 98.25 72 TYR B O 1
ATOM 1806 N N . HIS B 1 73 ? 7.629 -13.617 -12.258 1 98.38 73 HIS B N 1
ATOM 1807 C CA . HIS B 1 73 ? 7.023 -12.367 -12.703 1 98.38 73 HIS B CA 1
ATOM 1808 C C . HIS B 1 73 ? 6.145 -11.766 -11.609 1 98.38 73 HIS B C 1
ATOM 1810 O O . HIS B 1 73 ? 6.219 -10.562 -11.344 1 98.38 73 HIS B O 1
ATOM 1816 N N . LEU B 1 74 ? 5.41 -12.547 -10.984 1 98.5 74 LEU B N 1
ATOM 1817 C CA . LEU B 1 74 ? 4.531 -12.086 -9.914 1 98.5 74 LEU B CA 1
ATOM 1818 C C . LEU B 1 74 ? 5.34 -11.539 -8.742 1 98.5 74 LEU B C 1
ATOM 1820 O O . LEU B 1 74 ? 4.957 -10.531 -8.141 1 98.5 74 LEU B O 1
ATOM 1824 N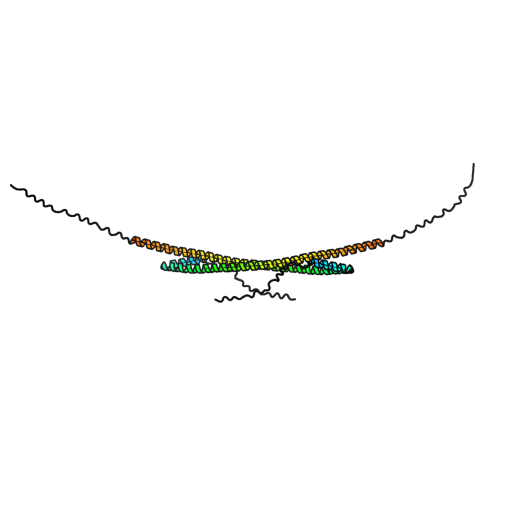 N . GLU B 1 75 ? 6.43 -12.219 -8.461 1 97.69 75 GLU B N 1
ATOM 1825 C CA . GLU B 1 75 ? 7.293 -11.75 -7.383 1 97.69 75 GLU B CA 1
ATOM 1826 C C . GLU B 1 75 ? 7.914 -10.398 -7.723 1 97.69 75 GLU B C 1
ATOM 1828 O O . GLU B 1 75 ? 8.023 -9.523 -6.859 1 97.69 75 GLU B O 1
ATOM 1833 N N . ARG B 1 76 ? 8.289 -10.273 -8.922 1 98.12 76 ARG B N 1
ATOM 1834 C CA . ARG B 1 76 ? 8.844 -9 -9.359 1 98.12 76 ARG B CA 1
ATOM 1835 C C . ARG B 1 76 ? 7.805 -7.883 -9.234 1 98.12 76 ARG B C 1
ATOM 1837 O O . ARG B 1 76 ? 8.125 -6.777 -8.789 1 98.12 76 ARG B O 1
ATOM 1844 N N . GLN B 1 77 ? 6.578 -8.148 -9.625 1 97.75 77 GLN B N 1
ATOM 1845 C CA . GLN B 1 77 ? 5.484 -7.191 -9.484 1 97.75 77 GLN B CA 1
ATOM 1846 C C . GLN B 1 77 ? 5.242 -6.844 -8.016 1 97.75 77 GLN B C 1
ATOM 1848 O O . GLN B 1 77 ? 5.012 -5.684 -7.684 1 97.75 77 GLN B O 1
ATOM 1853 N N . ARG B 1 78 ? 5.359 -7.844 -7.219 1 98.31 78 ARG B N 1
ATOM 1854 C CA . ARG B 1 78 ? 5.164 -7.633 -5.789 1 98.31 78 ARG B CA 1
ATOM 1855 C C . ARG B 1 78 ? 6.238 -6.715 -5.219 1 98.31 78 ARG B C 1
ATOM 1857 O O . ARG B 1 78 ? 5.941 -5.82 -4.422 1 98.31 78 ARG B O 1
ATOM 1864 N N . LEU B 1 79 ? 7.449 -6.93 -5.594 1 98.12 79 LEU B N 1
ATOM 1865 C CA . LEU B 1 79 ? 8.555 -6.121 -5.086 1 98.12 79 LEU B CA 1
ATOM 1866 C C . LEU B 1 79 ? 8.422 -4.676 -5.551 1 98.12 79 LEU B C 1
ATOM 1868 O O . LEU B 1 79 ? 8.68 -3.746 -4.781 1 98.12 79 LEU B O 1
ATOM 1872 N N . LYS B 1 80 ? 8.055 -4.531 -6.773 1 98.31 80 LYS B N 1
ATOM 1873 C CA . LYS B 1 80 ? 7.812 -3.186 -7.285 1 98.31 80 LYS B CA 1
ATOM 1874 C C . LYS B 1 80 ? 6.699 -2.49 -6.508 1 98.31 80 LYS B C 1
ATOM 1876 O O . LYS B 1 80 ? 6.809 -1.308 -6.18 1 98.31 80 LYS B O 1
ATOM 1881 N N . TRP B 1 81 ? 5.68 -3.262 -6.316 1 98.25 81 TRP B N 1
ATOM 1882 C CA . TRP B 1 81 ? 4.539 -2.752 -5.562 1 98.25 81 TRP B CA 1
ATOM 1883 C C . TRP B 1 81 ? 4.953 -2.352 -4.152 1 98.25 81 TRP B C 1
ATOM 1885 O O . TRP B 1 81 ? 4.555 -1.294 -3.656 1 98.25 81 TRP B O 1
ATOM 1895 N N . GLU B 1 82 ? 5.75 -3.086 -3.469 1 98.06 82 GLU B N 1
ATOM 1896 C CA . GLU B 1 82 ? 6.211 -2.795 -2.115 1 98.06 82 GLU B CA 1
ATOM 1897 C C . GLU B 1 82 ? 6.992 -1.486 -2.068 1 98.06 82 GLU B C 1
ATOM 1899 O O . GLU B 1 82 ? 6.828 -0.691 -1.141 1 98.06 82 GLU B O 1
ATOM 1904 N N . ARG B 1 83 ? 7.805 -1.324 -3.039 1 98.06 83 ARG B N 1
ATOM 1905 C CA . ARG B 1 83 ? 8.562 -0.08 -3.119 1 98.06 83 ARG B CA 1
ATOM 1906 C C . ARG B 1 83 ? 7.637 1.111 -3.34 1 98.06 83 ARG B C 1
ATOM 1908 O O . ARG B 1 83 ? 7.766 2.137 -2.666 1 98.06 83 ARG B O 1
ATOM 1915 N N . PHE B 1 84 ? 6.754 0.985 -4.309 1 97.81 84 PHE B N 1
ATOM 1916 C CA . PHE B 1 84 ? 5.781 2.033 -4.594 1 97.81 84 PHE B CA 1
ATOM 1917 C C . PHE B 1 84 ? 4.957 2.359 -3.354 1 97.81 84 PHE B C 1
ATOM 1919 O O . PHE B 1 84 ? 4.82 3.527 -2.984 1 97.81 84 PHE B O 1
ATOM 1926 N N . ARG B 1 85 ? 4.504 1.297 -2.727 1 98.44 85 ARG B N 1
ATOM 1927 C CA . ARG B 1 85 ? 3.688 1.459 -1.527 1 98.44 85 ARG B CA 1
ATOM 1928 C C . ARG B 1 85 ? 4.461 2.193 -0.435 1 98.44 85 ARG B C 1
ATOM 1930 O O . ARG B 1 85 ? 3.938 3.123 0.182 1 98.44 85 ARG B O 1
ATOM 1937 N N . ALA B 1 86 ? 5.602 1.815 -0.151 1 98.19 86 ALA B N 1
ATOM 1938 C CA . ALA B 1 86 ? 6.426 2.43 0.886 1 98.19 86 ALA B CA 1
ATOM 1939 C C . ALA B 1 86 ? 6.645 3.914 0.605 1 98.19 86 ALA B C 1
ATOM 1941 O O . ALA B 1 86 ? 6.5 4.75 1.5 1 98.19 86 ALA B O 1
ATOM 1942 N N . ASN B 1 87 ? 6.969 4.191 -0.641 1 97.94 87 ASN B N 1
ATOM 1943 C CA . ASN B 1 87 ? 7.188 5.582 -1.025 1 97.94 87 ASN B CA 1
ATOM 1944 C C . ASN B 1 87 ? 5.91 6.41 -0.882 1 97.94 87 ASN B C 1
ATOM 1946 O O . ASN B 1 87 ? 5.949 7.531 -0.368 1 97.94 87 ASN B O 1
ATOM 1950 N N . LYS B 1 88 ? 4.875 5.848 -1.261 1 98.06 88 LYS B N 1
ATOM 1951 C CA . LYS B 1 88 ? 3.59 6.531 -1.19 1 98.06 88 LYS B CA 1
ATOM 1952 C C . LYS B 1 88 ? 3.189 6.805 0.257 1 98.06 88 LYS B C 1
ATOM 1954 O O . LYS B 1 88 ? 2.754 7.91 0.588 1 98.06 88 LYS B O 1
ATOM 1959 N N . GLU B 1 89 ? 3.355 5.844 1.085 1 97.5 89 GLU B N 1
ATOM 1960 C CA . GLU B 1 8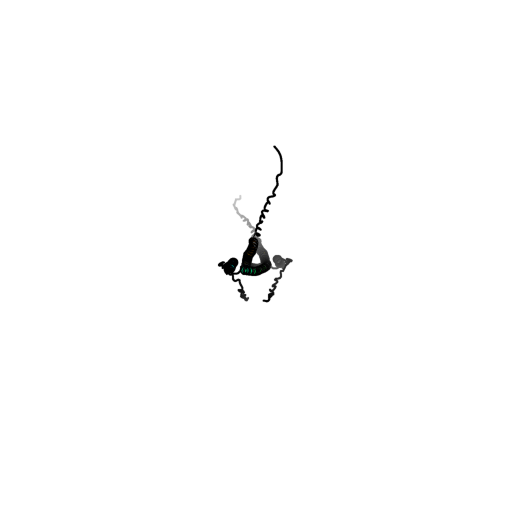9 ? 3.021 5.988 2.498 1 97.5 89 GLU B CA 1
ATOM 1961 C C . GLU B 1 89 ? 3.939 7 3.182 1 97.5 89 GLU B C 1
ATOM 1963 O O . GLU B 1 89 ? 3.486 7.805 3.998 1 97.5 89 GLU B O 1
ATOM 1968 N N . ARG B 1 90 ? 5.137 6.984 2.803 1 97.88 90 ARG B N 1
ATOM 1969 C CA . ARG B 1 90 ? 6.078 7.965 3.33 1 97.88 90 ARG B CA 1
ATOM 1970 C C . ARG B 1 90 ? 5.684 9.375 2.918 1 97.88 90 ARG B C 1
ATOM 1972 O O . ARG B 1 90 ? 5.723 10.297 3.736 1 97.88 90 ARG B O 1
ATOM 1979 N N . ASP B 1 91 ? 5.324 9.5 1.685 1 97.75 91 ASP B N 1
ATOM 1980 C CA . ASP B 1 91 ? 4.906 10.805 1.177 1 97.75 91 ASP B CA 1
ATOM 1981 C C . ASP B 1 91 ? 3.662 11.305 1.909 1 97.75 91 ASP B C 1
ATOM 1983 O O . ASP B 1 91 ? 3.576 12.484 2.262 1 97.75 91 ASP B O 1
ATOM 1987 N N . MET B 1 92 ? 2.758 10.461 2.184 1 96.94 92 MET B N 1
ATOM 1988 C CA . MET B 1 92 ? 1.521 10.836 2.867 1 96.94 92 MET B CA 1
ATOM 1989 C C . MET B 1 92 ? 1.795 11.211 4.32 1 96.94 92 MET B C 1
ATOM 1991 O O . MET B 1 92 ? 1.234 12.18 4.828 1 96.94 92 MET B O 1
ATOM 1995 N N . GLU B 1 93 ? 2.678 10.398 4.902 1 97.5 93 GLU B N 1
ATOM 1996 C CA . GLU B 1 93 ? 3.039 10.688 6.289 1 97.5 93 GLU B CA 1
ATOM 1997 C C . GLU B 1 93 ? 3.764 12.023 6.406 1 97.5 93 GLU B C 1
ATOM 1999 O O . GLU B 1 93 ? 3.502 12.797 7.328 1 97.5 93 GLU B O 1
ATOM 2004 N N . ARG B 1 94 ? 4.617 12.281 5.473 1 98.19 94 ARG B N 1
ATOM 2005 C CA . ARG B 1 94 ? 5.332 13.555 5.453 1 98.19 94 ARG B CA 1
ATOM 2006 C C . ARG B 1 94 ? 4.363 14.727 5.332 1 98.19 94 ARG B C 1
ATOM 2008 O O . ARG B 1 94 ? 4.5 15.727 6.039 1 98.19 94 ARG B O 1
ATOM 2015 N N . ALA B 1 95 ? 3.43 14.609 4.477 1 98.19 95 ALA B N 1
ATOM 2016 C CA . ALA B 1 95 ? 2.434 15.664 4.297 1 98.19 95 ALA B CA 1
ATOM 2017 C C . ALA B 1 95 ? 1.611 15.859 5.566 1 98.19 95 ALA B C 1
ATOM 2019 O O . ALA B 1 95 ? 1.336 17 5.961 1 98.19 95 ALA B O 1
ATOM 2020 N N . ARG B 1 96 ? 1.264 14.727 6.184 1 98.38 96 ARG B N 1
ATOM 2021 C CA . ARG B 1 96 ? 0.496 14.797 7.422 1 98.38 96 ARG B CA 1
ATOM 2022 C C . ARG B 1 96 ? 1.291 15.484 8.523 1 98.38 96 ARG B C 1
ATOM 2024 O O . ARG B 1 96 ? 0.775 16.375 9.203 1 98.38 96 ARG B O 1
ATOM 2031 N N . LEU B 1 97 ? 2.484 15.156 8.656 1 98.06 97 LEU B N 1
ATOM 2032 C CA . LEU B 1 97 ? 3.33 15.711 9.711 1 98.06 97 LEU B CA 1
ATOM 2033 C C . LEU B 1 97 ? 3.588 17.188 9.477 1 98.06 97 LEU B C 1
ATOM 2035 O O . LEU B 1 97 ? 3.613 17.984 10.43 1 98.06 97 LEU B O 1
ATOM 2039 N N . ARG B 1 98 ? 3.818 17.547 8.266 1 97.12 98 ARG B N 1
ATOM 2040 C CA . ARG B 1 98 ? 3.994 18.969 7.941 1 97.12 98 ARG B CA 1
ATOM 2041 C C . ARG B 1 98 ? 2.762 19.766 8.336 1 97.12 98 ARG B C 1
ATOM 2043 O O . ARG B 1 98 ? 2.881 20.844 8.922 1 97.12 98 ARG B O 1
ATOM 2050 N N . ASN B 1 99 ? 1.677 19.203 7.992 1 97.88 99 ASN B N 1
ATOM 2051 C CA . ASN B 1 99 ? 0.44 19.891 8.352 1 97.88 99 ASN B CA 1
ATOM 2052 C C . ASN B 1 99 ? 0.251 19.953 9.859 1 97.88 99 ASN B C 1
ATOM 2054 O O . ASN B 1 99 ? -0.225 20.969 10.391 1 97.88 99 ASN B O 1
ATOM 2058 N N . ASP B 1 100 ? 0.564 18.875 10.547 1 97.5 100 ASP B N 1
ATOM 2059 C CA . ASP B 1 100 ? 0.472 18.844 12 1 97.5 100 ASP B CA 1
ATOM 2060 C C . ASP B 1 100 ? 1.352 19.922 12.633 1 97.5 100 ASP B C 1
ATOM 2062 O O . ASP B 1 100 ? 0.937 20.594 13.57 1 97.5 100 ASP B O 1
ATOM 2066 N N . ARG B 1 101 ? 2.498 20.109 12.109 1 97.38 101 ARG B N 1
ATOM 2067 C CA . ARG B 1 101 ? 3.402 21.141 12.586 1 97.38 101 ARG B CA 1
ATOM 2068 C C . ARG B 1 101 ? 2.785 22.531 12.414 1 97.38 101 ARG B C 1
ATOM 2070 O O . ARG B 1 101 ? 2.844 23.359 13.32 1 97.38 101 ARG B O 1
ATOM 2077 N N . LEU B 1 102 ? 2.201 22.734 11.328 1 96.75 102 LEU B N 1
ATOM 2078 C CA . LEU B 1 102 ? 1.562 24.016 11.062 1 96.75 102 LEU B CA 1
ATOM 2079 C C . LEU B 1 102 ? 0.397 24.25 12.016 1 96.75 102 LEU B C 1
ATOM 2081 O O . LEU B 1 102 ? 0.205 25.359 12.508 1 96.75 102 LEU B O 1
ATOM 2085 N N . ARG B 1 103 ? -0.346 23.234 12.266 1 97.31 103 ARG B N 1
ATOM 2086 C CA . ARG B 1 103 ? -1.475 23.344 13.188 1 97.31 103 ARG B CA 1
ATOM 2087 C C . ARG B 1 103 ? -1.003 23.672 14.602 1 97.31 103 ARG B C 1
ATOM 2089 O O . ARG B 1 103 ? -1.581 24.531 15.266 1 97.31 103 ARG B O 1
ATOM 2096 N N . ILE B 1 104 ? 0.005 23 14.992 1 97.12 104 ILE B N 1
ATOM 2097 C CA . ILE B 1 104 ? 0.541 23.219 16.328 1 97.12 104 ILE B CA 1
ATOM 2098 C C . ILE B 1 104 ? 1.092 24.641 16.438 1 97.12 104 ILE B C 1
ATOM 2100 O O . ILE B 1 104 ? 0.834 25.344 17.422 1 97.12 104 ILE B O 1
ATOM 2104 N N . ASP B 1 105 ? 1.813 25.078 15.438 1 96 105 ASP B N 1
ATOM 2105 C CA . ASP B 1 105 ? 2.326 26.453 15.422 1 96 105 ASP B CA 1
ATOM 2106 C C . ASP B 1 105 ? 1.185 27.453 15.438 1 96 105 ASP B C 1
ATOM 2108 O O . ASP B 1 105 ? 1.272 28.484 16.109 1 96 105 ASP B O 1
ATOM 2112 N N . GLY B 1 106 ? 0.168 27.172 14.656 1 95.94 106 GLY B N 1
ATOM 2113 C CA . GLY B 1 106 ? -1.006 28.031 14.656 1 95.94 106 GLY B CA 1
ATOM 2114 C C . GLY B 1 106 ? -1.633 28.172 16.031 1 95.94 106 GLY B C 1
ATOM 2115 O O . GLY B 1 106 ? -1.989 29.281 16.438 1 95.94 106 GLY B O 1
ATOM 2116 N N . ARG B 1 107 ? -1.721 27.109 16.734 1 96.94 107 ARG B N 1
ATOM 2117 C CA . ARG B 1 107 ? -2.281 27.125 18.078 1 96.94 107 ARG B CA 1
ATOM 2118 C C . ARG B 1 107 ? -1.395 27.938 19.016 1 96.94 107 ARG B C 1
ATOM 2120 O O . ARG B 1 107 ? -1.894 28.703 19.859 1 96.94 107 ARG B O 1
ATOM 2127 N N . ARG B 1 108 ? -0.111 27.781 18.922 1 97.44 108 ARG B N 1
ATOM 2128 C CA . ARG B 1 108 ? 0.829 28.547 19.734 1 97.44 108 ARG B CA 1
ATOM 2129 C C . ARG B 1 108 ? 0.701 30.031 19.453 1 97.44 108 ARG B C 1
ATOM 2131 O O . ARG B 1 108 ? 0.722 30.844 20.375 1 97.44 108 ARG B O 1
ATOM 2138 N N . MET B 1 109 ? 0.55 30.391 18.281 1 97.44 109 MET B N 1
ATOM 2139 C CA . MET B 1 109 ? 0.385 31.797 17.891 1 97.44 109 MET B CA 1
ATOM 2140 C C . MET B 1 109 ? -0.9 32.375 18.469 1 97.44 109 MET B C 1
ATOM 2142 O O . MET B 1 109 ? -0.901 33.469 19 1 97.44 109 MET B O 1
ATOM 2146 N N . LEU B 1 110 ? -1.961 31.609 18.359 1 97.75 110 LEU B N 1
ATOM 2147 C CA . LEU B 1 110 ? -3.244 32.062 18.875 1 97.75 110 LEU B CA 1
ATOM 2148 C C . LEU B 1 110 ? -3.174 32.281 20.375 1 97.75 110 LEU B C 1
ATOM 2150 O O . LEU B 1 110 ? -3.711 33.281 20.891 1 97.75 110 LEU B O 1
ATOM 2154 N N . LEU B 1 111 ? -2.516 31.375 21.016 1 97.69 111 LEU B N 1
ATOM 2155 C CA . LEU B 1 111 ? -2.379 31.516 22.453 1 97.69 111 LEU B CA 1
ATOM 2156 C C . LEU B 1 111 ? -1.612 32.781 22.812 1 97.69 111 LEU B C 1
ATOM 2158 O O . LEU B 1 111 ? -1.991 33.5 23.734 1 97.69 111 LEU B O 1
ATOM 2162 N N . LEU B 1 112 ? -0.561 33.094 22.109 1 96.62 112 LEU B N 1
ATOM 2163 C CA . LEU B 1 112 ? 0.232 34.281 22.328 1 96.62 112 LEU B CA 1
ATOM 2164 C C . LEU B 1 112 ? -0.61 35.531 22.109 1 96.62 112 LEU B C 1
ATOM 2166 O O . LEU B 1 112 ? -0.564 36.469 22.922 1 96.62 112 LEU B O 1
ATOM 2170 N N . LEU B 1 113 ? -1.393 35.594 21.062 1 97.69 113 LEU B N 1
ATOM 2171 C CA . LEU B 1 113 ? -2.203 36.75 20.719 1 97.69 113 LEU B CA 1
ATOM 2172 C C . LEU B 1 113 ? -3.326 36.938 21.734 1 97.69 113 LEU B C 1
ATOM 2174 O O . LEU B 1 113 ? -3.609 38.062 22.156 1 97.69 113 LEU B O 1
ATOM 2178 N N . ARG B 1 114 ? -3.896 35.875 22.141 1 97.12 114 ARG B N 1
ATOM 2179 C CA . ARG B 1 114 ? -4.969 35.969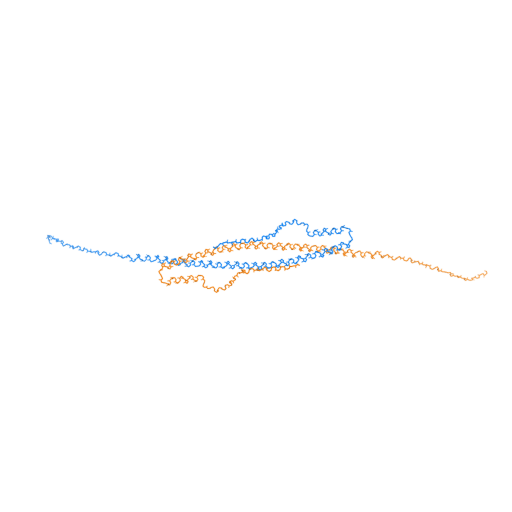 23.125 1 97.12 114 ARG B CA 1
ATOM 2180 C C . ARG B 1 114 ? -4.438 36.469 24.469 1 97.12 114 ARG B C 1
ATOM 2182 O O . ARG B 1 114 ? -5.105 37.219 25.156 1 97.12 114 ARG B O 1
ATOM 2189 N N . GLN B 1 115 ? -3.277 35.969 24.797 1 96.75 115 GLN B N 1
ATOM 2190 C CA . GLN B 1 115 ? -2.648 36.438 26.031 1 96.75 115 GLN B CA 1
ATOM 2191 C C . GLN B 1 115 ? -2.375 37.938 25.953 1 96.75 115 GLN B C 1
ATOM 2193 O O . GLN B 1 115 ? -2.623 38.688 26.922 1 96.75 115 GLN B O 1
ATOM 2198 N N . LYS B 1 116 ? -1.936 38.375 24.844 1 95.06 116 LYS B N 1
ATOM 2199 C CA . LYS B 1 116 ? -1.65 39.812 24.688 1 95.06 116 LYS B CA 1
ATOM 2200 C C . LYS B 1 116 ? -2.93 40.625 24.75 1 95.06 116 LYS B C 1
ATOM 2202 O O . LYS B 1 116 ? -2.941 41.719 25.344 1 95.06 116 LYS B O 1
ATOM 2207 N N . ASP B 1 117 ? -3.936 40.125 24.109 1 94.69 117 ASP B N 1
ATOM 2208 C CA . ASP B 1 117 ? -5.227 40.812 24.172 1 94.69 117 ASP B CA 1
ATOM 2209 C C . ASP B 1 117 ? -5.734 40.906 25.609 1 94.69 117 ASP B C 1
ATOM 2211 O O . ASP B 1 117 ? -6.246 41.969 26.016 1 94.69 117 ASP B O 1
ATOM 2215 N N . LEU B 1 118 ? -5.535 39.906 26.344 1 94.62 118 LEU B N 1
ATOM 2216 C CA . LEU B 1 118 ? -5.938 39.906 27.75 1 94.62 118 LEU B CA 1
ATOM 2217 C C . LEU B 1 118 ? -5.141 40.906 28.562 1 94.62 118 LEU B C 1
ATOM 2219 O O . LEU B 1 118 ? -5.676 41.562 29.469 1 94.62 118 LEU B O 1
ATOM 2223 N N . ASP B 1 119 ? -3.883 41.031 28.234 1 93 119 ASP B N 1
ATOM 2224 C CA . ASP B 1 119 ? -3.047 42.031 28.891 1 93 119 ASP B CA 1
ATOM 2225 C C . ASP B 1 119 ? -3.609 43.438 28.703 1 93 119 ASP B C 1
ATOM 2227 O O . ASP B 1 119 ? -3.582 44.25 29.625 1 93 119 ASP B O 1
ATOM 2231 N N . PHE B 1 120 ? -4.191 43.719 27.547 1 89.5 120 PHE B N 1
ATOM 2232 C CA . PHE B 1 120 ? -4.801 45 27.297 1 89.5 120 PHE B CA 1
ATOM 2233 C C . PHE B 1 120 ? -6.066 45.188 28.125 1 89.5 120 PHE B C 1
ATOM 2235 O O . PHE B 1 120 ? -6.312 46.281 28.672 1 89.5 120 PHE B O 1
ATOM 2242 N N . ASP B 1 121 ? -6.785 44.219 28.25 1 90.44 121 ASP B N 1
ATOM 2243 C CA . ASP B 1 121 ? -7.992 44.281 29.062 1 90.44 121 ASP B CA 1
ATOM 2244 C C . ASP B 1 121 ? -7.648 44.562 30.531 1 90.44 121 ASP B C 1
ATOM 2246 O O . ASP B 1 121 ? -8.305 45.375 31.172 1 90.44 121 ASP B O 1
ATOM 2250 N N . ILE B 1 122 ? -6.562 43.906 31 1 90.69 122 ILE B N 1
ATOM 2251 C CA . ILE B 1 122 ? -6.148 44.062 32.375 1 90.69 122 ILE B CA 1
ATOM 2252 C C . ILE B 1 122 ? -5.613 45.469 32.625 1 90.69 122 ILE B C 1
ATOM 2254 O O . ILE B 1 122 ? -5.922 46.125 33.625 1 90.69 122 ILE B O 1
ATOM 2258 N N . ALA B 1 123 ? -4.965 46.062 31.594 1 87.25 123 ALA B N 1
ATOM 2259 C CA . ALA B 1 123 ? -4.422 47.438 31.703 1 87.25 123 ALA B CA 1
ATOM 2260 C C . ALA B 1 123 ? -5.535 48.469 31.688 1 87.25 123 ALA B C 1
ATOM 2262 O O . ALA B 1 123 ? -5.488 49.438 32.438 1 87.25 123 ALA B O 1
ATOM 2263 N N . GLU B 1 124 ? -6.535 48.25 30.906 1 85.56 124 GLU B N 1
ATOM 2264 C CA . GLU B 1 124 ? -7.66 49.188 30.812 1 85.56 124 GLU B CA 1
ATOM 2265 C C . GLU B 1 124 ? -8.5 49.156 32.094 1 85.56 124 GLU B C 1
ATOM 2267 O O . GLU B 1 124 ? -8.953 50.188 32.562 1 85.56 124 GLU B O 1
ATOM 2272 N N . ALA B 1 125 ? -8.609 48.062 32.719 1 89.44 125 ALA B N 1
ATOM 2273 C CA . ALA B 1 125 ? -9.383 47.906 33.938 1 89.44 125 ALA B CA 1
ATOM 2274 C C . ALA B 1 125 ? -8.664 48.562 35.125 1 89.44 125 ALA B C 1
ATOM 2276 O O . ALA B 1 125 ? -9.305 49.188 36 1 89.44 125 ALA B O 1
ATOM 2277 N N . ASN B 1 126 ? -7.375 48.531 35.188 1 85.88 126 ASN B N 1
ATOM 2278 C CA . ASN B 1 126 ? -6.586 49.125 36.25 1 85.88 126 ASN B CA 1
ATOM 2279 C C . ASN B 1 126 ? -6.484 50.625 36.125 1 85.88 126 ASN B C 1
ATOM 2281 O O . ASN B 1 126 ? -6.344 51.344 37.094 1 85.88 126 ASN B O 1
ATOM 2285 N N . SER B 1 127 ? -6.504 51.188 34.938 1 83.69 127 SER B N 1
ATOM 2286 C CA . SER B 1 127 ? -6.461 52.625 34.719 1 83.69 127 SER B CA 1
ATOM 2287 C C . SER B 1 127 ? -7.789 53.281 35.094 1 83.69 127 SER B C 1
ATOM 2289 O O . SER B 1 127 ? -7.824 54.406 35.562 1 83.69 127 SER B O 1
ATOM 2291 N N . SER B 1 128 ? -8.812 52.625 34.875 1 76.69 128 SER B N 1
ATOM 2292 C CA . SER B 1 128 ? -10.125 53.156 35.25 1 76.69 128 SER B CA 1
ATOM 2293 C C . SER B 1 128 ? -10.328 53.156 36.75 1 76.69 128 SER B C 1
ATOM 2295 O O . SER B 1 128 ? -11.031 54 37.281 1 76.69 128 SER B O 1
ATOM 2297 N N . SER B 1 129 ? -9.727 52.312 37.469 1 75.06 129 SER B N 1
ATOM 2298 C CA . SER B 1 129 ? -9.875 52.219 38.938 1 75.06 129 SER B CA 1
ATOM 2299 C C . SER B 1 129 ? -9.023 53.281 39.625 1 75.06 129 SER B C 1
ATOM 2301 O O . SER B 1 129 ? -9.383 53.75 40.719 1 75.06 129 SER B O 1
ATOM 2303 N N . VAL B 1 130 ? -7.945 53.875 39.094 1 66.06 130 VAL B N 1
ATOM 2304 C CA . VAL B 1 130 ? -7.102 54.906 39.719 1 66.06 130 VAL B CA 1
ATOM 2305 C C . VAL B 1 130 ? -7.719 56.281 39.531 1 66.06 130 VAL B C 1
ATOM 2307 O O . VAL B 1 130 ? -7.562 57.156 40.375 1 66.06 130 VAL B O 1
ATOM 2310 N N . ASP B 1 131 ? -8.336 56.594 38.531 1 60.88 131 ASP B N 1
ATOM 2311 C CA . ASP B 1 131 ? -8.914 57.906 38.344 1 60.88 131 ASP B CA 1
ATOM 2312 C C . ASP B 1 131 ? -10.086 58.125 39.312 1 60.88 131 ASP B C 1
ATOM 2314 O O . ASP B 1 131 ? -10.367 59.281 39.688 1 60.88 131 ASP B O 1
ATOM 2318 N N . HIS B 1 132 ? -10.727 57.25 39.688 1 60.62 132 HIS B N 1
ATOM 2319 C CA . HIS B 1 132 ? -11.812 57.469 40.656 1 60.62 132 HIS B CA 1
ATOM 2320 C C . HIS B 1 132 ? -11.273 57.656 42.062 1 60.62 132 HIS B C 1
ATOM 2322 O O . HIS B 1 132 ? -11.945 58.25 42.906 1 60.62 132 HIS B O 1
ATOM 2328 N N . LEU B 1 133 ? -10.102 57.25 42.312 1 57.22 133 LEU B N 1
ATOM 2329 C CA . LEU B 1 133 ? -9.602 57.438 43.656 1 57.22 133 LEU B CA 1
ATOM 2330 C C . LEU B 1 133 ? -8.984 58.812 43.844 1 57.22 133 LEU B C 1
ATOM 2332 O O . LEU B 1 133 ? -8.922 59.344 44.969 1 57.22 133 LEU B O 1
ATOM 2336 N N . THR B 1 134 ? -8.484 59.406 42.75 1 55.84 134 THR B N 1
ATOM 2337 C CA . THR B 1 134 ? -7.84 60.719 42.938 1 55.84 134 THR B CA 1
ATOM 2338 C C . THR B 1 134 ? -8.875 61.812 42.969 1 55.84 134 THR B C 1
ATOM 2340 O O . THR B 1 134 ? -8.57 62.938 43.406 1 55.84 134 THR B O 1
ATOM 2343 N N . SER B 1 135 ? -9.953 61.625 42.375 1 52.28 135 SER B N 1
ATOM 2344 C CA . SER B 1 135 ? -10.891 62.75 42.375 1 52.28 135 SER B CA 1
ATOM 2345 C C . SER B 1 135 ? -11.602 62.875 43.719 1 52.28 135 SER B C 1
ATOM 2347 O O . SER B 1 135 ? -12.516 63.688 43.844 1 52.28 135 SER B O 1
ATOM 2349 N N . SER B 1 136 ? -11.398 61.875 44.531 1 51.38 136 SER B N 1
ATOM 2350 C CA . SER B 1 136 ? -12.086 62.125 45.781 1 51.38 136 SER B CA 1
ATOM 2351 C C . SER B 1 136 ? -11.312 63.094 46.656 1 51.38 136 SER B C 1
ATOM 2353 O O . SER B 1 136 ? -10.414 62.688 47.406 1 51.38 136 SER B O 1
ATOM 2355 N N . ALA B 1 137 ? -11.102 64.312 46.094 1 52.31 137 ALA B N 1
ATOM 2356 C CA . ALA B 1 137 ? -10.633 65.375 46.969 1 52.31 137 ALA B CA 1
ATOM 2357 C C . ALA B 1 137 ? -11.445 65.438 48.281 1 52.31 137 ALA B C 1
ATOM 2359 O O . ALA B 1 137 ? -12.672 65.25 48.25 1 52.31 137 ALA B O 1
ATOM 2360 N N . PRO B 1 138 ? -10.828 65 49.375 1 53.12 138 PRO B N 1
ATOM 2361 C CA . PRO B 1 138 ? -11.609 65.125 50.625 1 53.12 138 PRO B CA 1
ATOM 2362 C C . PRO B 1 138 ? -12.336 66.438 50.75 1 53.12 138 PRO B C 1
ATOM 2364 O O . PRO B 1 138 ? -11.875 67.5 50.25 1 53.12 138 PRO B O 1
ATOM 2367 N N . PRO B 1 139 ? -13.578 66.438 50.875 1 50.19 139 PRO B N 1
ATOM 2368 C CA . PRO B 1 139 ? -14.289 67.75 51.031 1 50.19 139 PRO B CA 1
ATOM 2369 C C . PRO B 1 139 ? -13.602 68.625 52.031 1 50.19 139 PRO B C 1
ATOM 2371 O O . PRO B 1 139 ? -12.883 68.188 52.938 1 50.19 139 PRO B O 1
ATOM 2374 N N . PRO B 1 140 ? -13.219 69.812 51.688 1 47.22 140 PRO B N 1
ATOM 2375 C CA . PRO B 1 140 ? -12.594 70.75 52.625 1 47.22 140 PRO B CA 1
ATOM 2376 C C . PRO B 1 140 ? -13.273 70.75 54 1 47.22 140 PRO B C 1
ATOM 2378 O O . PRO B 1 140 ? -14.492 70.562 54.094 1 47.22 140 PRO B O 1
ATOM 2381 N N . LEU B 1 141 ? -12.656 70.125 54.969 1 45.19 141 LEU B N 1
ATOM 2382 C CA . LEU B 1 141 ? -13.141 70.188 56.344 1 45.19 141 LEU B CA 1
ATOM 2383 C C . LEU B 1 141 ? -13.617 71.625 56.688 1 45.19 141 LEU B C 1
ATOM 2385 O O . LEU B 1 141 ? -12.852 72.562 56.594 1 45.19 141 LEU B O 1
ATOM 2389 N N . ALA B 1 142 ? -14.898 71.875 56.5 1 44.53 142 ALA B N 1
ATOM 2390 C CA . ALA B 1 142 ? -15.57 73.125 56.969 1 44.53 142 ALA B CA 1
ATOM 2391 C C . ALA B 1 142 ? -15.211 73.438 58.406 1 44.53 142 ALA B C 1
ATOM 2393 O O . ALA B 1 142 ? -15.367 72.562 59.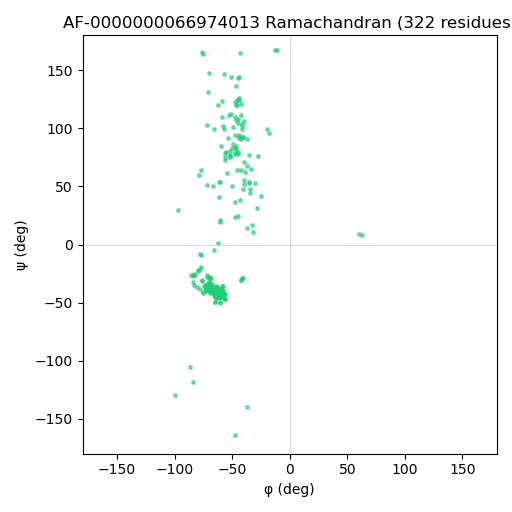312 1 44.53 142 ALA B O 1
ATOM 2394 N N . ALA B 1 143 ? -14.148 74.312 58.688 1 42.84 143 ALA B N 1
ATOM 2395 C CA . ALA B 1 143 ? -13.805 74.875 59.969 1 42.84 143 ALA B CA 1
ATOM 2396 C C . ALA B 1 143 ? -15.047 75.375 60.719 1 42.84 143 ALA B C 1
ATOM 2398 O O . ALA B 1 143 ? -15.836 76.125 60.188 1 42.84 143 ALA B O 1
ATOM 2399 N N . LEU B 1 144 ? -15.641 74.438 61.594 1 36.72 144 LEU B N 1
ATOM 2400 C CA . LEU B 1 144 ? -16.703 74.75 62.531 1 36.72 144 LEU B CA 1
ATOM 2401 C C . LEU B 1 144 ? -16.375 76 63.312 1 36.72 144 LEU B C 1
ATOM 2403 O O . LEU B 1 144 ? -15.43 76.062 64.125 1 36.72 144 LEU B O 1
ATOM 2407 N N . GLN B 1 145 ? -16.547 77.125 62.75 1 34.31 145 GLN B N 1
ATOM 2408 C CA . GLN B 1 145 ? -16.516 78.438 63.438 1 34.31 145 GLN B CA 1
ATOM 2409 C C . GLN B 1 145 ? -17.422 78.438 64.625 1 34.31 145 GLN B C 1
ATOM 2411 O O . GLN B 1 145 ? -18.641 78.312 64.562 1 34.31 145 GLN B O 1
ATOM 2416 N N . GLN B 1 146 ? -16.969 77.75 65.75 1 34.78 146 GLN B N 1
ATOM 2417 C CA . GLN B 1 146 ? -17.672 77.812 67 1 34.78 146 GLN B CA 1
ATOM 2418 C C . GLN B 1 146 ? -17.844 79.25 67.5 1 34.78 146 GLN B C 1
ATOM 2420 O O . GLN B 1 146 ? -16.875 79.938 67.75 1 34.78 146 GLN B O 1
ATOM 2425 N N . GLN B 1 147 ? -18.75 79.938 66.875 1 32.47 147 GLN B N 1
ATOM 2426 C CA . GLN B 1 147 ? -19.188 81.25 67.312 1 32.47 147 GLN B CA 1
ATOM 2427 C C . GLN B 1 147 ? -19.688 81.25 68.75 1 32.47 147 GLN B C 1
ATOM 2429 O O . GLN B 1 147 ? -20.688 80.562 69.062 1 32.47 147 GLN B O 1
ATOM 2434 N N . GLN B 1 148 ? -18.656 81.125 69.812 1 34.69 148 GLN B N 1
ATOM 2435 C CA . GLN B 1 148 ? -18.953 81.312 71.188 1 34.69 148 GLN B CA 1
ATOM 2436 C C . GLN B 1 148 ? -19.75 82.625 71.438 1 34.69 148 GLN B C 1
ATOM 2438 O O . GLN B 1 148 ? -19.344 83.688 70.938 1 34.69 148 GLN B O 1
ATOM 2443 N N . GLN B 1 149 ? -21.109 82.5 71.625 1 32.03 149 GLN B N 1
ATOM 2444 C CA . GLN B 1 149 ? -22.109 83.562 71.875 1 32.03 149 GLN B CA 1
ATOM 2445 C C . GLN B 1 149 ? -21.75 84.312 73.125 1 32.03 149 GLN B C 1
ATOM 2447 O O . GLN B 1 149 ? -21.344 83.75 74.125 1 32.03 149 GLN B O 1
ATOM 2452 N N . PRO B 1 150 ? -21.312 85.562 73 1 38.56 150 PRO B N 1
ATOM 2453 C CA . PRO B 1 150 ? -21 86.438 74.125 1 38.56 150 PRO B CA 1
ATOM 2454 C C . PRO B 1 150 ? -22.141 86.625 75.125 1 38.56 150 PRO B C 1
ATOM 2456 O O . PRO B 1 150 ? -23.281 86.812 74.75 1 38.56 150 PRO B O 1
ATOM 2459 N N . LEU B 1 151 ? -22.312 85.625 76 1 32.44 151 LEU B N 1
ATOM 2460 C CA . LEU B 1 151 ? -23.359 85.812 77 1 32.44 151 LEU B CA 1
ATOM 2461 C C . LEU B 1 151 ? -23.328 87.188 77.625 1 32.44 151 LEU B C 1
ATOM 2463 O O . LEU B 1 151 ? -22.281 87.688 78 1 32.44 151 LEU B O 1
ATOM 2467 N N . GLY B 1 152 ? -24.25 88.062 77.25 1 25.23 152 GLY B N 1
ATOM 2468 C CA . GLY B 1 152 ? -24.656 89.438 77.5 1 25.23 152 GLY B CA 1
ATOM 2469 C C . GLY B 1 152 ? -24.719 89.75 79 1 25.23 152 GLY B C 1
ATOM 2470 O O . GLY B 1 152 ? -24.609 88.812 79.812 1 25.23 152 GLY B O 1
ATOM 2471 N N . SER B 1 153 ? -25.406 90.875 79.312 1 30.28 153 SER B N 1
ATOM 2472 C CA . SER B 1 153 ? -25.422 92.125 80.062 1 30.28 153 SER B CA 1
ATOM 2473 C C . SER B 1 153 ? -26.156 92.062 81.375 1 30.28 153 SER B C 1
ATOM 2475 O O . SER B 1 153 ? -26.328 93.062 82.062 1 30.28 153 SER B O 1
ATOM 2477 N N . SER B 1 154 ? -26.266 90.938 82.125 1 27.62 154 SER B N 1
ATOM 2478 C CA . SER B 1 154 ? -27.375 91.25 83 1 27.62 154 SER B CA 1
ATOM 2479 C C . SER B 1 154 ? -27.062 92.438 83.875 1 27.62 154 SER B C 1
ATOM 2481 O O . SER B 1 154 ? -25.969 92.562 84.5 1 27.62 154 SER B O 1
ATOM 2483 N N . PRO B 1 155 ? -27.891 93.625 83.812 1 29.06 155 PRO B N 1
ATOM 2484 C CA . PRO B 1 155 ? -27.891 94.938 84.438 1 29.06 155 PRO B CA 1
ATOM 2485 C C . PRO B 1 155 ? -28.281 94.875 85.875 1 29.06 155 PRO B C 1
ATOM 2487 O O . PRO B 1 155 ? -28.406 95.938 86.5 1 29.06 155 PRO B O 1
ATOM 2490 N N . SER B 1 156 ? -27.734 94.062 86.75 1 25.59 156 SER B N 1
ATOM 2491 C CA . SER B 1 156 ? -28.484 94.062 88 1 25.59 156 SER B CA 1
ATOM 2492 C C . SER B 1 156 ? -28.406 95.438 88.688 1 25.59 156 SER B C 1
ATOM 2494 O O . SER B 1 156 ? -27.312 95.938 88.938 1 25.59 156 SER B O 1
ATOM 2496 N N . THR B 1 157 ? -29.375 96.25 88.562 1 26 157 THR B N 1
ATOM 2497 C CA . THR B 1 157 ? -29.672 97.625 89 1 26 157 THR B CA 1
ATOM 2498 C C . THR B 1 157 ? -29.781 97.625 90.562 1 26 157 THR B C 1
ATOM 2500 O O . THR B 1 157 ? -29.969 98.688 91.125 1 26 157 THR B O 1
ATOM 2503 N N . ALA B 1 158 ? -29.734 96.625 91.375 1 31.48 158 ALA B N 1
ATOM 2504 C CA . ALA B 1 158 ? -30.641 97 92.438 1 31.48 158 ALA B CA 1
ATOM 2505 C C . ALA B 1 158 ? -30.109 98.125 93.312 1 31.48 158 ALA B C 1
ATOM 2507 O O . ALA B 1 158 ? -28.906 98.312 93.5 1 31.48 158 ALA B O 1
ATOM 2508 N N . GLY B 1 159 ? -30.906 99.25 93.625 1 26.67 159 GLY B N 1
ATOM 2509 C CA . GLY B 1 159 ? -31.109 100.562 94.125 1 26.67 159 GLY B CA 1
ATOM 2510 C C . GLY B 1 159 ? -30.75 100.75 95.625 1 26.67 159 GLY B C 1
ATOM 2511 O O . GLY B 1 159 ? -31.172 101.688 96.25 1 26.67 159 GLY B O 1
ATOM 2512 N N . GLY B 1 160 ? -29.594 100.125 96.125 1 26.66 160 GLY B N 1
ATOM 2513 C CA . GLY B 1 160 ? -29.625 100.438 97.562 1 26.66 160 GLY B CA 1
ATOM 2514 C C . GLY B 1 160 ? -29.344 101.938 97.812 1 26.66 160 GLY B C 1
ATOM 2515 O O . GLY B 1 160 ? -28.766 102.625 97 1 26.66 160 GLY B O 1
ATOM 2516 N N . HIS B 1 161 ? -30.016 102.625 99 1 29.42 161 HIS B N 1
ATOM 2517 C CA . HIS B 1 161 ? -29.953 103.938 99.688 1 29.42 161 HIS B CA 1
ATOM 2518 C C . HIS B 1 161 ? -28.531 104.25 100.188 1 29.42 161 HIS B C 1
ATOM 2520 O O . HIS B 1 161 ? -27.797 103.312 100.5 1 29.42 161 HIS B O 1
ATOM 2526 N N . PRO B 1 162 ? -28.094 105.625 100.188 1 26.03 162 PRO B N 1
ATOM 2527 C CA . PRO B 1 162 ? -27.75 106.625 101.25 1 26.03 162 PRO B CA 1
ATOM 2528 C C . PRO B 1 162 ? -28.812 106.75 102.312 1 26.03 162 PRO B C 1
ATOM 2530 O O . PRO B 1 162 ? -29.969 106.375 102.125 1 26.03 162 PRO B O 1
ATOM 2533 N N . ASN B 1 163 ? -28.516 107 103.875 1 19.97 163 ASN B N 1
ATOM 2534 C CA . ASN B 1 163 ? -27.766 108.25 104.188 1 19.97 163 ASN B CA 1
ATOM 2535 C C . ASN B 1 163 ? -26.625 108.438 103.188 1 19.97 163 ASN B C 1
ATOM 2537 O O . ASN B 1 163 ? -26.031 107.5 102.688 1 19.97 163 ASN B O 1
#

Foldseek 3Di:
DDPPVVPPPPPCPVPPPCPPPCCVPPDPVRVVVVVLVVLVPVPDDPVSSVVVVVVVVVVVVVVVVVVVVVVVVVVVVVVVVVVVVVVVVVVVVVVVVVVVVVVVVVVVVVVVVVVVVVVVVVVVVVVVVVVVVVPPPPPPPPPPPPPPPDPDDPPPPPDDDDD/DDPPPVVPPPDPPDDPPCPVPCCVPPDPVRVVVVVLVVLVPVPDDPVSSVVVVVVVVVVVVVVVVVVVVVVVVVVVVVVVVVVVVVVVVVVVVVVVVVVVVVVVVVVVVVVVVVVVVVVVVVVVVVVVVVVVVVPPPPPPPPPPPPPPPPPDDDPPPDDDDDD

Organism: Oryza sativa subsp. japonica (NCBI:txid39947)

pLDDT: mean 74.01, std 27.64, range [19.97, 98.56]